Protein AF-A0A968PC17-F1 (afdb_monomer)

Mean predicted aligned error: 12.88 Å

Foldseek 3Di:
DDPDDDPVPDPDDDDDDDDDDDPDDDDPVCVVVVVVVVVVVPDDLVVPCPAPVVCVVVVHPFDQPDQDPDDFDCLDDDDPVLVSQLSSLQGTRDGDDDDDPPNCPLSSVLSNQVRCVVVVHDDDDDDPDVVSVVVSQCVNQVSDPAGPDQDDDDPVSVVVNVVNVVVVVPDDQDPVNVVVVVVVVVVVVVVVVVVVVVVVVVVVVVVVVVVVVVVVVVLVVVCVVCDVVSSVCVVVDDPVVVVVVVVVVVVVVVVVVD

Solvent-accessible surface area (backbone atoms only — not comparable to full-atom values): 16042 Å² total; per-residue (Å²): 131,82,95,64,82,57,82,89,73,64,84,72,92,78,90,76,96,72,92,79,87,77,88,68,79,81,54,81,87,47,52,62,58,54,53,52,51,54,53,55,69,71,52,61,62,87,79,37,52,92,39,52,65,23,36,58,74,70,68,47,83,81,70,69,62,79,81,62,81,70,84,78,66,72,90,58,95,68,57,74,68,48,49,49,52,33,42,42,56,74,62,27,75,73,67,89,87,85,72,66,91,88,67,47,64,70,55,43,53,46,42,37,52,53,40,38,49,72,73,70,47,89,82,88,86,84,68,96,47,65,68,61,50,53,53,48,43,54,55,56,27,65,76,44,100,58,70,82,69,82,68,83,71,61,74,82,36,48,57,58,44,50,58,47,51,54,53,53,75,70,56,72,87,47,73,65,55,54,51,54,50,52,50,53,52,52,51,49,54,54,53,49,53,54,49,53,54,50,51,52,52,51,50,52,52,53,50,53,50,54,50,50,55,54,50,51,54,54,51,50,51,50,32,64,77,58,31,67,70,56,44,63,54,52,78,76,53,56,64,68,61,49,53,50,50,52,53,53,49,50,52,53,49,65,66,66,74,110

pLDDT: mean 85.57, std 7.72, range [50.56, 95.94]

Sequence (258 aa):
MSEGAALADLSQQGIYNRAILVAAERSPYTKGLESELGKLQSVEESKYRATALGSWLARQTIESPPADQQPLLEVLPLNSEQRQAVRQALSNQLTVITGPPGTGKSQVVTSIFVNAAWQGKTVLFASKNNKAVDVVETRVNSLGPRPVLLRLGASEYQTRLVEYLVSLLAATATSDDHERYKEFRAEHAKLQQRSEELDANFQAVVQLRNEVDALEQRVEQVRQDMGAEVFSRSRAIDQGKMRQATTHFQRAIDQATF

Secondary structure (DSSP, 8-state):
---S--GGG--S-S---------PPPPTTTHHHHHHHHHHHTS-HHHHTTSHHHHHHTT---PPPSPP-SPP--SS---HHHHHHHHHHHHSS-------TTS-HHHHHHHHHHHHHHTT-------S-HHHHHHHHHHHHTTSSS-------SHHHHHHHHHHHHHHHH----HHHHHHHHHHHHHHHHHHHHHHHHHHHHHHHHHHHHHHHHHHHHHHHHHHHH-HHHHHHHTTS-HHHHHHHHHHHHHHHHHH--

Radius of gyration: 34.48 Å; Cα contacts (8 Å, |Δi|>4): 106; chains: 1; bounding box: 79×77×101 Å

Structure (mmCIF, N/CA/C/O backbone):
data_AF-A0A968PC17-F1
#
_entry.id   AF-A0A968PC17-F1
#
loop_
_atom_site.group_PDB
_atom_site.id
_atom_site.type_symbol
_atom_site.label_atom_id
_atom_site.label_alt_id
_atom_site.label_comp_id
_atom_site.label_asym_id
_atom_site.label_entity_id
_atom_site.label_seq_id
_atom_site.pdbx_PDB_ins_code
_atom_site.Cartn_x
_atom_site.Cartn_y
_atom_site.Cartn_z
_atom_site.occupancy
_atom_site.B_iso_or_equiv
_atom_site.auth_seq_id
_atom_site.auth_comp_id
_atom_site.auth_asym_id
_atom_site.auth_atom_id
_atom_site.pdbx_PDB_model_num
ATOM 1 N N . MET A 1 1 ? -47.851 -31.748 -4.022 1.00 50.94 1 MET A N 1
ATOM 2 C CA . MET A 1 1 ? -47.999 -32.408 -2.703 1.00 50.94 1 MET A CA 1
ATOM 3 C C . MET A 1 1 ? -47.630 -33.873 -2.890 1.00 50.94 1 MET A C 1
ATOM 5 O O . MET A 1 1 ? -47.977 -34.398 -3.936 1.00 50.94 1 MET A O 1
ATOM 9 N N . SER A 1 2 ?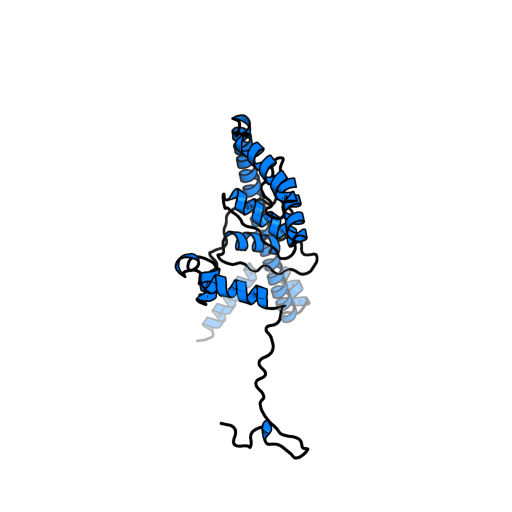 -46.857 -34.506 -1.998 1.00 59.66 2 SER A N 1
ATOM 10 C CA . SER A 1 2 ? -46.422 -35.898 -2.226 1.00 59.66 2 SER A CA 1
ATOM 11 C C . SER A 1 2 ? -47.599 -36.870 -2.082 1.00 59.66 2 SER A C 1
ATOM 13 O O . SER A 1 2 ? -48.238 -36.871 -1.033 1.00 59.66 2 SER A O 1
ATOM 15 N N . GLU A 1 3 ? -47.858 -37.702 -3.088 1.00 62.62 3 GLU A N 1
ATOM 16 C CA . GLU A 1 3 ? -49.024 -38.603 -3.188 1.00 62.62 3 GLU A CA 1
ATOM 17 C C . GLU A 1 3 ? -48.908 -39.903 -2.365 1.00 62.62 3 GLU A C 1
ATOM 19 O O . GLU A 1 3 ? -49.243 -40.985 -2.832 1.00 62.62 3 GLU A O 1
ATOM 24 N N . GLY A 1 4 ? -48.431 -39.848 -1.123 1.00 73.25 4 GLY A N 1
ATOM 25 C CA . GLY A 1 4 ? -48.338 -41.061 -0.306 1.00 73.25 4 GLY A CA 1
ATOM 26 C C . GLY A 1 4 ? -48.637 -40.824 1.163 1.00 73.25 4 GLY A C 1
ATOM 27 O O . GLY A 1 4 ? -48.413 -39.719 1.656 1.00 73.25 4 GLY A O 1
ATOM 28 N N . ALA A 1 5 ? -49.055 -41.894 1.853 1.00 72.19 5 ALA A N 1
ATOM 29 C CA . ALA A 1 5 ? -49.387 -41.924 3.283 1.00 72.19 5 ALA A CA 1
ATOM 30 C C . ALA A 1 5 ? -48.356 -41.179 4.144 1.00 72.19 5 ALA A C 1
ATOM 32 O O . ALA A 1 5 ? -47.163 -41.182 3.812 1.00 72.19 5 ALA A O 1
ATOM 33 N N . ALA A 1 6 ? -48.800 -40.522 5.217 1.00 79.06 6 ALA A N 1
ATOM 34 C CA . ALA A 1 6 ? -47.892 -39.782 6.081 1.00 79.06 6 ALA A CA 1
ATOM 35 C C . ALA A 1 6 ? -46.863 -40.735 6.704 1.00 79.06 6 ALA A C 1
ATOM 37 O O . ALA A 1 6 ? -47.147 -41.908 6.937 1.00 79.06 6 ALA A O 1
ATOM 38 N N . LEU A 1 7 ? -45.658 -40.232 6.988 1.00 76.88 7 LEU A N 1
ATOM 39 C CA . LEU A 1 7 ? -44.595 -41.051 7.585 1.00 76.88 7 LEU A CA 1
ATOM 40 C C . LEU A 1 7 ? -45.035 -41.682 8.921 1.00 76.88 7 LEU A C 1
ATOM 42 O O . LEU A 1 7 ? -44.582 -42.769 9.256 1.00 76.88 7 LEU A O 1
ATOM 46 N N . ALA A 1 8 ? -45.932 -41.005 9.647 1.00 81.56 8 ALA A N 1
ATOM 47 C CA . ALA A 1 8 ? -46.514 -41.467 10.906 1.00 81.56 8 ALA A CA 1
ATOM 48 C C . ALA A 1 8 ? -47.438 -42.690 10.753 1.00 81.56 8 ALA A C 1
ATOM 50 O O . ALA A 1 8 ? -47.632 -43.420 11.719 1.00 81.56 8 ALA A O 1
ATOM 51 N N . ASP A 1 9 ? -47.964 -42.934 9.550 1.00 84.50 9 ASP A N 1
ATOM 52 C CA . ASP A 1 9 ? -48.939 -43.996 9.277 1.00 84.50 9 ASP A CA 1
ATOM 53 C C . ASP A 1 9 ? -48.284 -45.261 8.688 1.00 84.50 9 ASP A C 1
ATOM 55 O O . ASP A 1 9 ? -48.962 -46.237 8.363 1.00 84.50 9 ASP A O 1
ATOM 59 N N . LEU A 1 10 ? -46.956 -45.263 8.517 1.00 84.38 10 LEU A N 1
ATOM 60 C CA . LEU A 1 10 ? -46.213 -46.404 7.984 1.00 84.38 10 LEU A CA 1
ATOM 61 C C . LEU A 1 10 ? -45.963 -47.439 9.089 1.00 84.38 10 LEU A C 1
ATOM 63 O O . LEU A 1 10 ? -45.121 -47.247 9.961 1.00 84.38 10 LEU A O 1
ATOM 67 N N . SER A 1 11 ? -46.683 -48.561 9.030 1.00 82.62 11 SER A N 1
ATOM 68 C CA . SER A 1 11 ? -46.568 -49.673 9.988 1.00 82.62 11 SER A CA 1
ATOM 69 C C . SER A 1 11 ? -45.746 -50.864 9.479 1.00 82.62 11 SER A C 1
ATOM 71 O O . SER A 1 11 ? -45.405 -51.754 10.258 1.00 82.62 11 SER A O 1
ATOM 73 N N . GLN A 1 12 ? -45.416 -50.900 8.184 1.00 85.94 12 GLN A N 1
ATOM 74 C CA . GLN A 1 12 ? -44.614 -51.963 7.576 1.00 85.94 12 GLN A CA 1
ATOM 75 C C . GLN A 1 12 ? -43.143 -51.552 7.451 1.00 85.94 12 GLN A C 1
ATOM 77 O O . GLN A 1 12 ? -42.825 -50.411 7.125 1.00 85.94 12 GLN A O 1
ATOM 82 N N . GLN A 1 13 ? -42.230 -52.495 7.696 1.00 85.19 13 GLN A N 1
ATOM 83 C CA . GLN A 1 13 ? -40.810 -52.285 7.418 1.00 85.19 13 GLN A CA 1
ATOM 84 C C . GLN A 1 13 ? -40.561 -52.294 5.907 1.00 85.19 13 GLN A C 1
ATOM 86 O O . GLN A 1 13 ? -40.994 -53.203 5.201 1.00 85.19 13 GLN A O 1
ATOM 91 N N . GLY A 1 14 ? -39.830 -51.295 5.417 1.00 86.50 14 GLY A N 1
ATOM 92 C CA . GLY A 1 14 ? -39.502 -51.155 4.004 1.00 86.50 14 GLY A CA 1
ATOM 93 C C . GLY A 1 14 ? -38.647 -49.922 3.727 1.00 86.50 14 GLY A C 1
ATOM 94 O O . GLY A 1 14 ? -38.375 -49.119 4.620 1.00 86.50 14 GLY A O 1
ATOM 95 N N . ILE A 1 15 ? -38.215 -49.772 2.475 1.00 82.56 15 ILE A N 1
ATOM 96 C CA . ILE A 1 15 ? -37.494 -48.585 2.005 1.00 82.56 15 ILE A CA 1
ATOM 97 C C . ILE A 1 15 ? -38.513 -47.630 1.382 1.00 82.56 15 ILE A C 1
ATOM 99 O O . ILE A 1 15 ? -39.172 -47.972 0.402 1.00 82.56 15 ILE A O 1
ATOM 103 N N . TYR A 1 16 ? -38.619 -46.421 1.931 1.00 81.00 16 TYR A N 1
ATOM 104 C CA . TYR A 1 16 ? -39.559 -45.400 1.471 1.00 81.00 16 TYR A CA 1
ATOM 105 C C . TYR A 1 16 ? -38.798 -44.172 0.973 1.00 81.00 16 TYR A C 1
ATOM 107 O O . TYR A 1 16 ? -38.075 -43.529 1.729 1.00 81.00 16 TYR A O 1
ATOM 115 N N . ASN A 1 17 ? -38.975 -43.819 -0.300 1.00 80.50 17 ASN A N 1
ATOM 116 C CA . ASN A 1 17 ? -38.380 -42.613 -0.868 1.00 80.50 17 ASN A CA 1
ATOM 117 C C . ASN A 1 17 ? -39.228 -41.384 -0.496 1.00 80.50 17 ASN A C 1
ATOM 119 O O . ASN A 1 17 ? -40.281 -41.147 -1.092 1.00 80.50 17 ASN A O 1
ATOM 123 N N . ARG A 1 18 ? -38.805 -40.634 0.528 1.00 81.12 18 ARG A N 1
ATOM 124 C CA . ARG A 1 18 ? -39.516 -39.454 1.040 1.00 81.12 18 ARG A CA 1
ATOM 125 C C . ARG A 1 18 ? -38.551 -38.308 1.313 1.00 81.12 18 ARG A C 1
ATOM 127 O O . ARG A 1 18 ? -37.493 -38.505 1.901 1.00 81.12 18 ARG A O 1
ATOM 134 N N . ALA A 1 19 ? -38.959 -37.098 0.938 1.00 75.44 19 ALA A N 1
ATOM 135 C CA . ALA A 1 19 ? -38.285 -35.879 1.361 1.00 75.44 19 ALA A CA 1
ATOM 136 C C . ALA A 1 19 ? -38.713 -35.542 2.796 1.00 75.44 19 ALA A C 1
ATOM 138 O O . ALA A 1 19 ? -39.906 -35.409 3.071 1.00 75.44 19 ALA A O 1
ATOM 139 N N . ILE A 1 20 ? -37.745 -35.408 3.699 1.00 78.06 20 ILE A N 1
ATOM 140 C CA . ILE A 1 20 ? -37.977 -35.024 5.092 1.00 78.06 20 ILE A CA 1
ATOM 141 C C . ILE A 1 20 ? -37.372 -33.639 5.295 1.00 78.06 20 ILE A C 1
ATOM 143 O O . ILE A 1 20 ? -36.195 -33.420 5.018 1.00 78.06 20 ILE A O 1
ATOM 147 N N . LEU A 1 21 ? -38.182 -32.705 5.790 1.00 75.75 21 LEU A N 1
ATOM 148 C CA . LEU A 1 21 ? -37.717 -31.404 6.256 1.00 75.75 21 LEU A CA 1
ATOM 149 C C . LEU A 1 21 ? -37.521 -31.502 7.765 1.00 75.75 21 LEU A C 1
ATOM 151 O O . LEU A 1 21 ? -38.482 -31.520 8.530 1.00 75.75 21 LEU A O 1
ATOM 155 N N . VAL A 1 22 ? -36.265 -31.620 8.185 1.00 74.75 22 VAL A N 1
ATOM 156 C CA . VAL A 1 22 ? -35.907 -31.639 9.602 1.00 74.75 22 VAL A CA 1
ATOM 157 C C . VAL A 1 22 ? -35.593 -30.211 10.023 1.00 74.75 22 VAL A C 1
ATOM 159 O O . VAL A 1 22 ? -34.633 -29.612 9.538 1.00 74.75 22 VAL A O 1
ATOM 162 N N . ALA A 1 23 ? -36.396 -29.661 10.932 1.00 74.38 23 ALA A N 1
ATOM 163 C CA . ALA A 1 23 ? -36.042 -28.437 11.637 1.00 74.38 23 ALA A CA 1
ATOM 164 C C . ALA A 1 23 ? -34.930 -28.773 12.641 1.00 74.38 23 ALA A C 1
ATOM 166 O O . ALA A 1 23 ? -35.196 -29.186 13.766 1.00 74.38 23 ALA A O 1
ATOM 167 N N . ALA A 1 24 ? -33.678 -28.676 12.201 1.00 72.19 24 ALA A N 1
ATOM 168 C CA . ALA A 1 24 ? -32.531 -28.819 13.084 1.00 72.19 24 ALA A CA 1
ATOM 169 C C . ALA A 1 24 ? -32.438 -27.608 14.026 1.00 72.19 24 ALA A C 1
ATOM 171 O O . ALA A 1 24 ? -32.756 -26.479 13.636 1.00 72.19 24 ALA A O 1
ATOM 172 N N . GLU A 1 25 ? -31.982 -27.831 15.260 1.00 70.44 25 GLU A N 1
ATOM 173 C CA . GLU A 1 25 ? -31.641 -26.734 16.163 1.00 70.44 25 GLU A CA 1
ATOM 174 C C . GLU A 1 25 ? -30.599 -25.824 15.504 1.00 70.44 25 GLU A C 1
ATOM 176 O O . GLU A 1 25 ? -29.677 -26.289 14.825 1.00 70.44 25 GLU A O 1
ATOM 181 N N . ARG A 1 26 ? -30.755 -24.507 15.682 1.00 66.56 26 ARG A N 1
ATOM 182 C CA . ARG A 1 26 ? -29.822 -23.534 15.109 1.00 66.56 26 ARG A CA 1
ATOM 183 C C . ARG A 1 26 ? -28.413 -23.844 15.591 1.00 66.56 26 ARG A C 1
ATOM 185 O O . ARG A 1 26 ? -28.153 -23.869 16.793 1.00 66.56 26 ARG A O 1
ATOM 192 N N . SER A 1 27 ? -27.509 -24.043 14.640 1.00 72.75 27 SER A N 1
ATOM 193 C CA . SER A 1 27 ? -26.121 -24.367 14.931 1.00 72.75 27 SER A CA 1
ATOM 194 C C . SER A 1 27 ? -25.496 -23.280 15.817 1.00 72.75 27 SER A C 1
ATOM 196 O O . SER A 1 27 ? -25.501 -22.099 15.444 1.00 72.75 27 SER A O 1
ATOM 198 N N . PRO A 1 28 ? -24.897 -23.633 16.971 1.00 70.94 28 PRO A N 1
ATOM 199 C CA . PRO A 1 28 ? -24.182 -22.659 17.792 1.00 70.94 28 PRO A CA 1
ATOM 200 C C . PRO A 1 28 ? -23.017 -22.011 17.024 1.00 70.94 28 PRO A C 1
ATOM 202 O O . PRO A 1 28 ? -22.616 -20.896 17.352 1.00 70.94 28 PRO A O 1
ATOM 205 N N . TYR A 1 29 ? -22.525 -22.659 15.961 1.00 71.50 29 TYR A N 1
ATOM 206 C CA . TYR A 1 29 ? -21.458 -22.150 15.102 1.00 71.50 29 TYR A CA 1
ATOM 207 C C . TYR A 1 29 ? -21.915 -21.036 14.142 1.00 71.50 29 TYR A C 1
ATOM 209 O O . TYR A 1 29 ? -21.089 -20.214 13.750 1.00 71.50 29 TYR A O 1
ATOM 217 N N . THR A 1 30 ? -23.204 -20.969 13.772 1.00 80.94 30 THR A N 1
ATOM 218 C CA . THR A 1 30 ? -23.741 -19.939 12.852 1.00 80.94 30 THR A CA 1
ATOM 219 C C . THR A 1 30 ? -24.470 -18.809 13.567 1.00 80.94 30 THR A C 1
ATOM 221 O O . THR A 1 30 ? -24.630 -17.736 12.990 1.00 80.94 30 THR A O 1
ATOM 224 N N . LYS A 1 31 ? -24.849 -18.995 14.837 1.00 82.31 31 LYS A N 1
ATOM 225 C CA . LYS A 1 31 ? -25.600 -18.007 15.631 1.00 82.31 31 LYS A CA 1
ATOM 226 C C . LYS A 1 31 ? -24.963 -16.609 15.641 1.00 82.31 31 LYS A C 1
ATOM 228 O O . LYS A 1 31 ? -25.677 -15.609 15.595 1.00 82.31 31 LYS A O 1
ATOM 233 N N . GLY A 1 32 ? -23.630 -16.533 15.696 1.00 84.19 32 GLY A N 1
ATOM 234 C CA . GLY A 1 32 ? -22.895 -15.264 15.627 1.00 84.19 32 GLY A CA 1
ATOM 235 C C . GLY A 1 32 ? -23.069 -14.566 14.277 1.00 84.19 32 GLY A C 1
ATOM 236 O O . GLY A 1 32 ? -23.480 -13.411 14.234 1.00 84.19 32 GLY A O 1
ATOM 237 N N . LEU A 1 33 ? -22.853 -15.304 13.185 1.00 85.31 33 LEU A N 1
ATOM 238 C CA . LEU A 1 33 ? -23.019 -14.800 11.821 1.00 85.31 33 LEU A CA 1
ATOM 239 C C . LEU A 1 33 ? -24.465 -14.367 11.546 1.00 85.31 33 LEU A C 1
ATOM 241 O O . LEU A 1 33 ? -24.683 -13.299 10.990 1.00 85.31 33 LEU A O 1
ATOM 245 N N . GLU A 1 34 ? -25.457 -15.153 11.970 1.00 86.00 34 GLU A N 1
ATOM 246 C CA . GLU A 1 34 ? -26.876 -14.787 11.844 1.00 86.00 34 GLU A CA 1
ATOM 247 C C . GLU A 1 34 ? -27.191 -13.472 12.569 1.00 86.00 34 GLU A C 1
ATOM 249 O O . GLU A 1 34 ? -27.890 -12.619 12.029 1.00 86.00 34 GLU A O 1
ATOM 254 N N . SER A 1 35 ? -26.652 -13.288 13.779 1.00 88.12 35 SER A N 1
ATOM 255 C CA . SER A 1 35 ? -26.809 -12.048 14.547 1.00 88.12 35 SER A CA 1
ATOM 256 C C . SER A 1 35 ? -26.158 -10.853 13.845 1.00 88.12 35 SER A C 1
ATOM 258 O O . SER A 1 35 ? -26.759 -9.783 13.757 1.00 88.12 35 SER A O 1
ATOM 260 N N . GLU A 1 36 ? -24.948 -11.022 13.310 1.00 88.94 36 GLU A N 1
ATOM 261 C CA . GLU A 1 36 ? -24.234 -9.979 12.564 1.00 88.94 36 GLU A CA 1
ATOM 262 C C . GLU A 1 36 ? -24.954 -9.602 11.265 1.00 88.94 36 GLU A C 1
ATOM 264 O O . GLU A 1 36 ? -25.158 -8.417 11.001 1.00 88.94 36 GLU A O 1
ATOM 269 N N . LEU A 1 37 ? -25.409 -10.589 10.491 1.00 88.62 37 LEU A N 1
ATOM 270 C CA . LEU A 1 37 ? -26.180 -10.363 9.267 1.00 88.62 37 LEU A CA 1
ATOM 271 C C . LEU A 1 37 ? -27.533 -9.710 9.562 1.00 88.62 37 LEU A C 1
ATOM 273 O O . LEU A 1 37 ? -27.923 -8.784 8.856 1.00 88.62 37 LEU A O 1
ATOM 277 N N . GLY A 1 38 ? -28.219 -10.125 10.631 1.00 90.19 38 GLY A N 1
ATOM 278 C CA . GLY A 1 38 ? -29.462 -9.490 11.071 1.00 90.19 38 GLY A CA 1
ATOM 279 C C . GLY A 1 38 ? -29.263 -8.021 11.454 1.00 90.19 38 GLY A C 1
ATOM 280 O O . GLY A 1 38 ? -30.069 -7.167 11.088 1.00 90.19 38 GLY A O 1
ATOM 281 N N . LYS A 1 39 ? -28.148 -7.691 12.122 1.00 89.81 39 LYS A N 1
ATOM 282 C CA . LYS A 1 39 ? -27.773 -6.293 12.394 1.00 89.81 39 LYS A CA 1
ATOM 283 C C . LYS A 1 39 ? -27.506 -5.527 11.103 1.00 89.81 39 LYS A C 1
ATOM 285 O O . LYS A 1 39 ? -28.027 -4.427 10.956 1.00 89.81 39 LYS A O 1
ATOM 290 N N . LEU A 1 40 ? -26.748 -6.098 10.166 1.00 85.62 40 LEU A N 1
ATOM 291 C CA . LEU A 1 40 ? -26.467 -5.467 8.872 1.00 85.62 40 LEU A CA 1
ATOM 292 C C . LEU A 1 40 ? -27.744 -5.207 8.065 1.00 85.62 40 LEU A C 1
ATOM 294 O O . LEU A 1 40 ? -27.866 -4.148 7.462 1.00 85.62 40 LEU A O 1
ATOM 298 N N . GLN A 1 41 ? -28.719 -6.116 8.116 1.00 88.44 41 GLN A N 1
ATOM 299 C CA . GLN A 1 41 ? -30.016 -5.939 7.461 1.00 88.44 41 GLN A CA 1
ATOM 300 C C . GLN A 1 41 ? -30.797 -4.732 8.005 1.00 88.44 41 GLN A C 1
ATOM 302 O O . GLN A 1 41 ? -31.563 -4.116 7.271 1.00 88.44 41 GLN A O 1
ATOM 307 N N . SER A 1 42 ? -30.602 -4.380 9.280 1.00 91.06 42 SER A N 1
ATOM 308 C CA . SER A 1 42 ? -31.242 -3.212 9.899 1.00 91.06 42 SER A CA 1
ATOM 309 C C . SER A 1 42 ? -30.551 -1.879 9.584 1.00 91.06 42 SER A C 1
ATOM 311 O O . SER A 1 42 ? -31.067 -0.818 9.932 1.00 91.06 42 SER A O 1
ATOM 313 N N . VAL A 1 43 ? -29.376 -1.910 8.947 1.00 92.19 43 VAL A N 1
ATOM 314 C CA . VAL A 1 43 ? -28.647 -0.697 8.568 1.00 92.19 43 VAL A CA 1
ATOM 315 C C . VAL A 1 43 ? -29.321 -0.068 7.351 1.00 92.19 43 VAL A C 1
ATOM 317 O O . VAL A 1 43 ? -29.486 -0.710 6.318 1.00 92.19 43 VAL A O 1
ATOM 320 N N . GLU A 1 44 ? -29.678 1.210 7.460 1.00 93.94 44 GLU A N 1
ATOM 321 C CA . GLU A 1 44 ? -30.247 1.979 6.350 1.00 93.94 44 GLU A CA 1
ATOM 322 C C . GLU A 1 44 ? -29.304 2.022 5.139 1.00 93.94 44 GLU A C 1
ATOM 324 O O . GLU A 1 44 ? -28.105 2.279 5.279 1.00 93.94 44 GLU A O 1
ATOM 329 N N . GLU A 1 45 ? -29.860 1.840 3.937 1.00 91.56 45 GLU A N 1
ATOM 330 C CA . GLU A 1 45 ? -29.102 1.809 2.679 1.00 91.56 45 GLU A CA 1
ATOM 331 C C . GLU A 1 45 ? -28.254 3.069 2.458 1.00 91.56 45 GLU A C 1
ATOM 333 O O . GLU A 1 45 ? -27.105 2.985 2.022 1.00 91.56 45 GLU A O 1
ATOM 338 N N . SER A 1 46 ? -28.773 4.235 2.848 1.00 93.44 46 SER A N 1
ATOM 339 C CA . SER A 1 46 ? -28.074 5.524 2.776 1.00 93.44 46 SER A CA 1
ATOM 340 C C . SER A 1 46 ? -26.696 5.513 3.449 1.00 93.44 46 SER A C 1
ATOM 342 O O . SER A 1 46 ? -25.805 6.242 3.016 1.00 93.44 46 SER A O 1
ATOM 344 N N . LYS A 1 47 ? -26.490 4.668 4.470 1.00 93.06 47 LYS A N 1
ATOM 345 C CA . LYS A 1 47 ? -25.235 4.591 5.231 1.00 93.06 47 LYS A CA 1
ATOM 346 C C . LYS A 1 47 ? -24.135 3.809 4.522 1.00 93.06 47 LYS A C 1
ATOM 348 O O . LYS A 1 47 ? -22.965 4.049 4.800 1.00 93.06 47 LYS A O 1
ATOM 353 N N . TYR A 1 48 ? -24.483 2.873 3.637 1.00 90.62 48 TYR A N 1
ATOM 354 C CA . TYR A 1 48 ? -23.500 2.001 2.985 1.00 90.62 48 TYR A CA 1
ATOM 355 C C . TYR A 1 48 ? -23.495 2.092 1.459 1.00 90.62 48 TYR A C 1
ATOM 357 O O . TYR A 1 48 ? -22.528 1.642 0.845 1.00 90.62 48 TYR A O 1
ATOM 365 N N . ARG A 1 49 ? -24.516 2.685 0.829 1.00 90.31 49 ARG A N 1
ATOM 366 C CA . ARG A 1 49 ? -24.652 2.743 -0.635 1.00 90.31 49 ARG A CA 1
ATOM 367 C C . ARG A 1 49 ? -23.442 3.354 -1.345 1.00 90.31 49 ARG A C 1
ATOM 369 O O . ARG A 1 49 ? -23.085 2.892 -2.419 1.00 90.31 49 ARG A O 1
ATOM 376 N N . ALA A 1 50 ? -22.798 4.354 -0.741 1.00 88.56 50 ALA A N 1
ATOM 377 C CA . ALA A 1 50 ? -21.605 5.008 -1.293 1.00 88.56 50 ALA A CA 1
ATOM 378 C C . ALA A 1 50 ? -20.282 4.263 -0.999 1.00 88.56 50 ALA A C 1
ATOM 380 O O . ALA A 1 50 ? -19.209 4.701 -1.410 1.00 88.56 50 ALA A O 1
ATOM 381 N N . THR A 1 51 ? -20.332 3.152 -0.261 1.00 88.94 51 THR A N 1
ATOM 382 C CA . THR A 1 51 ? -19.154 2.357 0.115 1.00 88.94 51 THR A CA 1
ATOM 383 C C . THR A 1 51 ? -18.963 1.171 -0.831 1.00 88.94 51 THR A C 1
ATOM 385 O O . THR A 1 51 ? -19.871 0.810 -1.579 1.00 88.94 51 THR A O 1
ATOM 388 N N . ALA A 1 52 ? -17.820 0.488 -0.725 1.00 88.88 52 ALA A N 1
ATOM 389 C CA . ALA A 1 52 ? -17.574 -0.772 -1.430 1.00 88.88 52 ALA A CA 1
ATOM 390 C C . ALA A 1 52 ? -18.668 -1.829 -1.184 1.00 88.88 52 ALA A C 1
ATOM 392 O O . ALA A 1 52 ? -19.002 -2.592 -2.088 1.00 88.88 52 ALA A O 1
ATOM 393 N N . LEU A 1 53 ? -19.248 -1.859 0.026 1.00 88.50 53 LEU A N 1
ATOM 394 C CA . LEU A 1 53 ? -20.338 -2.772 0.368 1.00 88.50 53 LEU A CA 1
ATOM 395 C C . LEU A 1 53 ? -21.599 -2.468 -0.451 1.00 88.50 53 LEU A C 1
ATOM 397 O O . LEU A 1 53 ? -22.249 -3.395 -0.921 1.00 88.50 53 LEU A O 1
ATOM 401 N N . GLY A 1 54 ? -21.920 -1.188 -0.657 1.00 90.00 54 GLY A N 1
ATOM 402 C CA . GLY A 1 54 ? -23.047 -0.764 -1.487 1.00 90.00 54 GLY A CA 1
ATOM 403 C C . GLY A 1 54 ? -22.891 -1.208 -2.936 1.00 90.00 54 GLY A C 1
ATOM 404 O O . GLY A 1 54 ? -23.779 -1.874 -3.466 1.00 90.00 54 GLY A O 1
ATOM 405 N N . SER A 1 55 ? -21.733 -0.928 -3.541 1.00 88.75 55 SER A N 1
ATOM 406 C CA . SER A 1 55 ? -21.418 -1.356 -4.911 1.00 88.75 55 SER A CA 1
ATOM 407 C C . SER A 1 55 ? -21.478 -2.882 -5.062 1.00 88.75 55 SER A C 1
ATOM 409 O O . SER A 1 55 ? -22.053 -3.391 -6.026 1.00 88.75 55 SER A O 1
ATOM 411 N N . TRP A 1 56 ? -20.948 -3.620 -4.078 1.00 87.06 56 TRP A N 1
ATOM 412 C CA . TRP A 1 56 ? -20.973 -5.084 -4.058 1.00 87.06 56 TRP A CA 1
ATOM 413 C C . TRP A 1 56 ? -22.397 -5.652 -3.947 1.00 87.06 56 TRP A C 1
ATOM 415 O O . TRP A 1 56 ? -22.770 -6.526 -4.730 1.00 87.06 56 TRP A O 1
ATOM 425 N N . LEU A 1 57 ? -23.220 -5.131 -3.028 1.00 87.88 57 LEU A N 1
ATOM 426 C CA . LEU A 1 57 ? -24.612 -5.564 -2.844 1.00 87.88 57 LEU A CA 1
ATOM 427 C C . LEU A 1 57 ? -25.487 -5.243 -4.062 1.00 87.88 57 LEU A C 1
ATOM 429 O O . LEU A 1 57 ? -26.312 -6.065 -4.460 1.00 87.88 57 LEU A O 1
ATOM 433 N N . ALA A 1 58 ? -25.273 -4.084 -4.688 1.00 87.75 58 ALA A N 1
ATOM 434 C CA . ALA A 1 58 ? -25.974 -3.672 -5.902 1.00 87.75 58 ALA A CA 1
ATOM 435 C C . ALA A 1 58 ? -25.499 -4.417 -7.165 1.00 87.75 58 ALA A C 1
ATOM 437 O O . ALA A 1 58 ? -26.054 -4.195 -8.241 1.00 87.75 58 ALA A O 1
ATOM 438 N N . ARG A 1 59 ? -24.480 -5.287 -7.050 1.00 85.88 59 ARG A N 1
ATOM 439 C CA . ARG A 1 59 ? -23.818 -5.983 -8.169 1.00 85.88 59 ARG A CA 1
ATOM 440 C C . ARG A 1 59 ? -23.365 -5.025 -9.273 1.00 85.88 59 ARG A C 1
ATOM 442 O O . ARG A 1 59 ? -23.393 -5.368 -10.453 1.00 85.88 59 ARG A O 1
ATOM 449 N N . GLN A 1 60 ? -22.974 -3.817 -8.884 1.00 83.56 60 GLN A N 1
ATOM 450 C CA . GLN A 1 60 ? -22.425 -2.843 -9.811 1.00 83.56 60 GLN A CA 1
ATOM 451 C C . GLN A 1 60 ? -20.979 -3.209 -10.122 1.00 83.56 60 GLN A C 1
ATOM 453 O O . GLN A 1 60 ? -20.242 -3.699 -9.261 1.00 83.56 60 GLN A O 1
ATOM 458 N N . THR A 1 61 ? -20.565 -2.959 -11.360 1.00 79.44 61 THR A N 1
ATOM 459 C CA . THR A 1 61 ? -19.156 -3.047 -11.724 1.00 79.44 61 THR A CA 1
ATOM 460 C C . THR A 1 61 ? -18.399 -1.988 -10.934 1.00 79.44 61 THR A C 1
ATOM 462 O O . THR A 1 61 ? -18.673 -0.798 -11.063 1.00 79.44 61 THR A O 1
ATOM 465 N N . ILE A 1 62 ? -17.460 -2.424 -10.095 1.00 78.06 62 ILE A N 1
ATOM 466 C CA . ILE A 1 62 ? -16.569 -1.511 -9.382 1.00 78.06 62 ILE A CA 1
ATOM 467 C C . ILE A 1 62 ? -15.501 -1.083 -10.380 1.00 78.06 62 ILE A C 1
ATOM 469 O O . ILE A 1 62 ? -14.575 -1.839 -10.680 1.00 78.06 62 ILE A O 1
ATOM 473 N N . GLU A 1 63 ? -15.669 0.111 -10.936 1.00 73.25 63 GLU A N 1
ATOM 474 C CA . GLU A 1 63 ? -14.682 0.686 -11.836 1.00 73.25 63 GLU A CA 1
ATOM 475 C C . GLU A 1 63 ? -13.370 0.907 -11.081 1.00 73.25 63 GLU A C 1
ATOM 477 O O . GLU A 1 63 ? -13.334 1.444 -9.970 1.00 73.25 63 GLU A O 1
ATOM 482 N N . SER A 1 64 ? -12.276 0.449 -11.684 1.00 72.75 64 SER A N 1
ATOM 483 C CA . SER A 1 64 ? -10.944 0.802 -11.215 1.00 72.75 64 SER A CA 1
ATOM 484 C C . SER A 1 64 ? -10.592 2.140 -11.852 1.00 72.75 64 SER A C 1
ATOM 486 O O . SER A 1 64 ? -10.514 2.194 -13.083 1.00 72.75 64 SER A O 1
ATOM 488 N N . PRO A 1 65 ? -10.401 3.217 -11.071 1.00 75.69 65 PRO A N 1
ATOM 489 C CA . PRO A 1 65 ? -9.878 4.449 -11.633 1.00 75.69 65 PRO A CA 1
ATOM 490 C C . PRO A 1 65 ? -8.533 4.184 -12.330 1.00 75.69 65 PRO A C 1
ATOM 492 O O . PRO A 1 65 ? -7.858 3.191 -12.023 1.00 75.69 65 PRO A O 1
ATOM 495 N N . PRO A 1 66 ? -8.123 5.060 -13.266 1.00 70.81 66 PRO A N 1
ATOM 496 C CA . PRO A 1 66 ? -6.777 5.019 -13.821 1.00 70.81 66 PRO A CA 1
ATOM 497 C C . PRO A 1 66 ? -5.755 4.917 -12.690 1.00 70.81 66 PRO A C 1
ATOM 499 O O . PRO A 1 66 ? -5.952 5.515 -11.630 1.00 70.81 66 PRO A O 1
ATOM 502 N N . ALA A 1 67 ? -4.691 4.141 -12.911 1.00 64.56 67 ALA A N 1
ATOM 503 C CA . ALA A 1 67 ? -3.672 3.918 -11.895 1.00 64.56 67 ALA A CA 1
ATOM 504 C C . ALA A 1 67 ? -3.207 5.260 -11.319 1.00 64.56 67 ALA A C 1
ATOM 506 O O . ALA A 1 67 ? -2.782 6.142 -12.069 1.00 64.56 67 ALA A O 1
ATOM 507 N N . ASP A 1 68 ? -3.317 5.398 -9.998 1.00 65.75 68 ASP A N 1
ATOM 508 C CA . ASP A 1 68 ? -2.863 6.594 -9.306 1.00 65.75 68 ASP A CA 1
ATOM 509 C C . ASP A 1 68 ? -1.367 6.775 -9.585 1.00 65.75 68 ASP A C 1
ATOM 511 O O . ASP A 1 68 ? -0.552 5.882 -9.326 1.00 65.75 68 ASP A O 1
ATOM 515 N N . GLN A 1 69 ? -1.035 7.912 -10.195 1.00 66.94 69 GLN A N 1
ATOM 516 C CA . GLN A 1 69 ? 0.338 8.286 -10.525 1.00 66.94 69 GLN A CA 1
ATOM 517 C C . GLN A 1 69 ? 1.04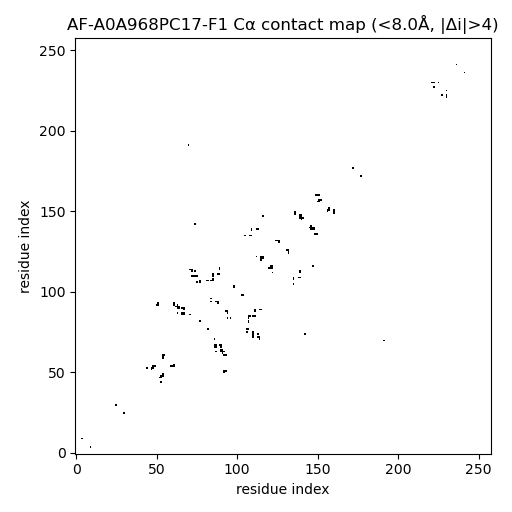5 8.923 -9.332 1.00 66.94 69 GLN A C 1
ATOM 519 O O . GLN A 1 69 ? 2.207 9.308 -9.450 1.00 66.94 69 GLN A O 1
ATOM 524 N N . GLN A 1 70 ? 0.372 9.048 -8.183 1.00 73.50 70 GLN A N 1
ATOM 525 C CA . GLN A 1 70 ? 1.043 9.527 -6.994 1.00 73.50 70 GLN A CA 1
ATOM 526 C C . GLN A 1 70 ? 2.224 8.619 -6.622 1.00 73.50 70 GLN A C 1
ATOM 528 O O . GLN A 1 70 ? 2.123 7.385 -6.684 1.00 73.50 70 GLN A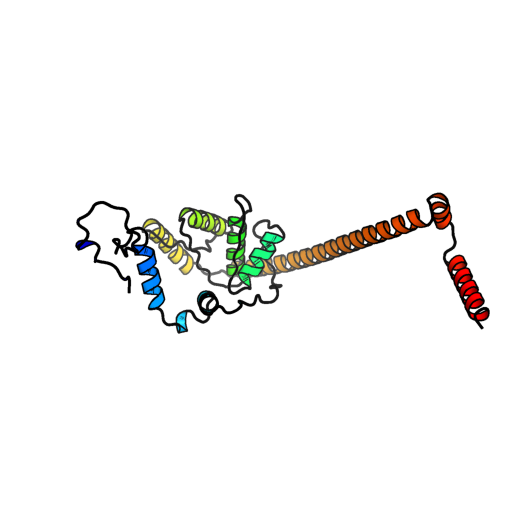 O 1
ATOM 533 N N . PRO A 1 71 ? 3.347 9.223 -6.205 1.00 81.44 71 PRO A N 1
ATOM 534 C CA . PRO A 1 71 ? 4.444 8.476 -5.617 1.00 81.44 71 PRO A CA 1
ATOM 535 C C . PRO A 1 71 ? 3.991 7.620 -4.455 1.00 81.44 71 PRO A C 1
ATOM 537 O O . PRO A 1 71 ? 3.182 8.044 -3.629 1.00 81.44 71 PRO A O 1
ATOM 540 N N . LEU A 1 72 ? 4.620 6.457 -4.341 1.00 88.31 72 LEU A N 1
ATOM 541 C CA . LEU A 1 72 ? 4.555 5.668 -3.126 1.00 88.31 72 LEU A CA 1
ATOM 542 C C . LEU A 1 72 ? 5.759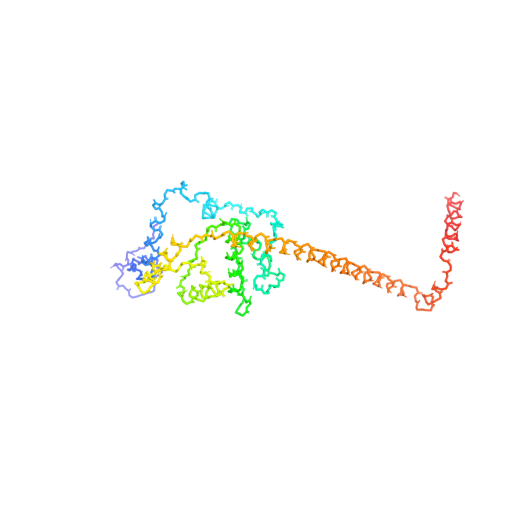 5.975 -2.235 1.00 88.31 72 LEU A C 1
ATOM 544 O O . LEU A 1 72 ? 6.893 5.989 -2.708 1.00 88.31 72 LEU A O 1
ATOM 548 N N . LEU A 1 73 ? 5.522 6.121 -0.931 1.00 90.00 73 LEU A N 1
ATOM 549 C CA . LEU A 1 73 ? 6.562 5.950 0.079 1.00 90.00 73 LEU A CA 1
ATOM 550 C C . LEU A 1 73 ? 6.883 4.468 0.191 1.00 90.00 73 LEU A C 1
ATOM 552 O O . LEU A 1 73 ? 6.105 3.687 0.753 1.00 90.00 73 LEU A O 1
ATOM 556 N N . GLU A 1 74 ? 8.042 4.076 -0.314 1.00 89.50 74 GLU A N 1
ATOM 557 C CA . GLU A 1 74 ? 8.554 2.718 -0.160 1.00 89.50 74 GLU A CA 1
ATOM 558 C C . GLU A 1 74 ? 9.414 2.616 1.105 1.00 89.50 74 GLU A C 1
ATOM 560 O O . GLU A 1 74 ? 10.637 2.561 1.061 1.00 89.50 74 GLU A O 1
ATOM 565 N N . VAL A 1 75 ? 8.752 2.570 2.268 1.00 88.12 75 VAL A N 1
ATOM 566 C CA . VAL A 1 75 ? 9.408 2.326 3.575 1.00 88.12 75 VAL A CA 1
ATOM 567 C C . VAL A 1 75 ? 9.966 0.906 3.724 1.00 88.12 75 VAL A C 1
ATOM 569 O O . VAL A 1 75 ? 10.739 0.620 4.634 1.00 88.12 75 VAL A O 1
ATOM 572 N N . LEU A 1 76 ? 9.531 -0.004 2.855 1.00 89.06 76 LEU A N 1
ATOM 573 C CA . LEU A 1 76 ? 9.963 -1.390 2.768 1.00 89.06 76 LEU A CA 1
ATOM 574 C C . LEU A 1 76 ? 10.159 -1.720 1.285 1.00 89.06 76 LEU A C 1
ATOM 576 O O . LEU A 1 76 ? 9.379 -1.229 0.468 1.00 89.06 76 LEU A O 1
ATOM 580 N N . PRO A 1 77 ? 11.137 -2.569 0.927 1.00 89.56 77 PRO A N 1
ATOM 581 C CA . PRO A 1 77 ? 11.338 -2.967 -0.459 1.00 89.56 77 PRO A CA 1
ATOM 582 C C . PRO A 1 77 ? 10.116 -3.735 -0.974 1.00 89.56 77 PRO A C 1
ATOM 584 O O . PRO A 1 77 ? 9.695 -4.718 -0.357 1.00 89.56 77 PRO A O 1
ATOM 587 N N . LEU A 1 78 ? 9.569 -3.295 -2.108 1.00 91.38 78 LEU A N 1
ATOM 588 C CA . LEU A 1 78 ? 8.462 -3.947 -2.808 1.00 91.38 78 LEU A CA 1
ATOM 589 C C . LEU A 1 78 ? 8.914 -4.417 -4.192 1.00 91.38 78 LEU A C 1
ATOM 591 O O . LEU A 1 78 ? 9.693 -3.734 -4.859 1.00 91.38 78 LEU A O 1
ATOM 595 N N . ASN A 1 79 ? 8.403 -5.560 -4.649 1.00 91.12 79 ASN A N 1
ATOM 596 C CA . ASN A 1 79 ? 8.494 -5.947 -6.063 1.00 91.12 79 ASN A CA 1
ATOM 597 C C . ASN A 1 79 ? 7.386 -5.275 -6.900 1.00 91.12 79 ASN A C 1
ATOM 599 O O . ASN A 1 79 ? 6.528 -4.580 -6.354 1.00 91.12 79 ASN A O 1
ATOM 603 N N . SER A 1 80 ? 7.390 -5.481 -8.221 1.00 88.19 80 SER A N 1
ATOM 604 C CA . SER A 1 80 ? 6.422 -4.895 -9.163 1.00 88.19 80 SER A CA 1
ATOM 605 C C . SER A 1 80 ? 4.966 -5.188 -8.797 1.00 88.19 80 SER A C 1
ATOM 607 O O . SER A 1 80 ? 4.143 -4.271 -8.765 1.00 88.19 80 SER A O 1
ATOM 609 N N . GLU A 1 81 ? 4.647 -6.441 -8.474 1.00 91.25 81 GLU A N 1
ATOM 610 C CA . GLU A 1 81 ? 3.279 -6.893 -8.200 1.00 91.25 81 GLU A CA 1
ATOM 611 C C . GLU A 1 81 ? 2.772 -6.330 -6.870 1.00 91.25 81 GLU A C 1
ATOM 613 O O . GLU A 1 81 ? 1.624 -5.900 -6.754 1.00 91.25 81 GLU A O 1
ATOM 618 N N . GLN A 1 82 ? 3.638 -6.283 -5.858 1.00 94.31 82 GLN A N 1
ATOM 619 C CA . GLN A 1 82 ? 3.338 -5.670 -4.569 1.00 94.31 82 GLN A CA 1
ATOM 620 C C . GLN A 1 82 ? 3.140 -4.160 -4.715 1.00 94.31 82 GLN A C 1
ATOM 622 O O . GLN A 1 82 ? 2.181 -3.626 -4.163 1.00 94.31 82 GLN A O 1
ATOM 627 N N . ARG A 1 83 ? 3.992 -3.473 -5.489 1.00 91.81 83 ARG A N 1
ATOM 628 C CA . ARG A 1 83 ? 3.848 -2.039 -5.791 1.00 91.81 83 ARG A CA 1
ATOM 629 C C . ARG A 1 83 ? 2.501 -1.753 -6.453 1.00 91.81 83 ARG A C 1
ATOM 631 O O . ARG A 1 83 ? 1.783 -0.849 -6.033 1.00 91.81 83 ARG A O 1
ATOM 638 N N . GLN A 1 84 ? 2.124 -2.565 -7.440 1.00 90.19 84 GLN A N 1
ATOM 639 C CA . GLN A 1 84 ? 0.822 -2.476 -8.097 1.00 90.19 84 GLN A CA 1
ATOM 640 C C . GLN A 1 84 ? -0.335 -2.707 -7.116 1.00 90.19 84 GLN A C 1
ATOM 642 O O . GLN A 1 84 ? -1.290 -1.930 -7.114 1.00 90.19 84 GLN A O 1
ATOM 647 N N . ALA A 1 85 ? -0.240 -3.722 -6.253 1.00 92.94 85 ALA A N 1
ATOM 648 C CA . ALA A 1 85 ? -1.256 -4.007 -5.244 1.00 92.94 85 ALA A CA 1
ATOM 649 C C . ALA A 1 85 ? -1.441 -2.841 -4.256 1.00 92.94 85 ALA A C 1
ATOM 651 O O . ALA A 1 85 ? -2.575 -2.505 -3.916 1.00 92.94 85 ALA A O 1
ATOM 652 N N . VAL A 1 86 ? -0.348 -2.191 -3.831 1.00 93.94 86 VAL A N 1
ATOM 653 C CA . VAL A 1 86 ? -0.404 -0.992 -2.978 1.00 93.94 86 VAL A CA 1
ATOM 654 C C . VAL A 1 86 ? -1.105 0.157 -3.706 1.00 93.94 86 VAL A C 1
ATOM 656 O O . VAL A 1 86 ? -2.028 0.737 -3.140 1.00 93.94 86 VAL A O 1
ATOM 659 N N . ARG A 1 87 ? -0.735 0.454 -4.962 1.00 91.75 87 ARG A N 1
ATOM 660 C CA . ARG A 1 87 ? -1.389 1.517 -5.755 1.00 91.75 87 ARG A CA 1
ATOM 661 C C . ARG A 1 87 ? -2.892 1.278 -5.884 1.00 91.75 87 ARG A C 1
ATOM 663 O O . ARG A 1 87 ? -3.681 2.151 -5.541 1.00 91.75 87 ARG A O 1
ATOM 670 N N . GLN A 1 88 ? -3.285 0.071 -6.289 1.00 91.44 88 GLN A N 1
ATOM 671 C CA . GLN A 1 88 ? -4.695 -0.299 -6.441 1.00 91.44 88 GLN A CA 1
ATOM 672 C C . GLN A 1 88 ? -5.466 -0.218 -5.121 1.00 91.44 88 GLN A C 1
ATOM 674 O O . GLN A 1 88 ? -6.624 0.184 -5.109 1.00 91.44 88 GLN A O 1
ATOM 679 N N . ALA A 1 89 ? -4.856 -0.584 -3.993 1.00 92.81 89 ALA A N 1
ATOM 680 C CA . ALA A 1 89 ? -5.500 -0.473 -2.684 1.00 92.81 89 ALA A CA 1
ATOM 681 C C . ALA A 1 89 ? -5.731 0.981 -2.237 1.00 92.81 89 ALA A C 1
ATOM 683 O O . ALA A 1 89 ? -6.634 1.229 -1.442 1.00 92.81 89 ALA A O 1
ATOM 684 N N . LEU A 1 90 ? -4.933 1.933 -2.728 1.00 91.62 90 LEU A N 1
ATOM 685 C CA . LEU A 1 90 ? -5.067 3.353 -2.393 1.00 91.62 90 LEU A CA 1
ATOM 686 C C . LEU A 1 90 ? -6.058 4.090 -3.302 1.00 91.62 90 LEU A C 1
ATOM 688 O O . LEU A 1 90 ? -6.653 5.073 -2.851 1.00 91.62 90 LEU A O 1
ATOM 692 N N . SER A 1 91 ? -6.225 3.634 -4.547 1.00 88.81 91 SER A N 1
ATOM 693 C CA . SER A 1 91 ? -7.057 4.286 -5.565 1.00 88.81 91 SER A CA 1
ATOM 694 C C . SER A 1 91 ? -8.445 3.669 -5.723 1.00 88.81 91 SER A C 1
ATOM 696 O O . SER A 1 91 ? -9.414 4.392 -5.946 1.00 88.81 91 SER A O 1
ATOM 698 N N . ASN A 1 92 ? -8.563 2.343 -5.635 1.00 88.44 92 ASN A N 1
ATOM 699 C CA . ASN A 1 92 ? -9.805 1.650 -5.964 1.00 88.44 92 ASN A CA 1
ATOM 700 C C . ASN A 1 92 ? -10.761 1.612 -4.771 1.00 88.44 92 ASN A C 1
ATOM 702 O O . ASN A 1 92 ? -10.348 1.548 -3.614 1.00 88.44 92 ASN A O 1
ATOM 706 N N . GLN A 1 93 ? -12.063 1.550 -5.060 1.00 87.38 93 GLN A N 1
ATOM 707 C CA . GLN A 1 93 ? -13.086 1.397 -4.024 1.00 87.38 93 GLN A CA 1
ATOM 708 C C . GLN A 1 93 ? -13.000 0.029 -3.321 1.00 87.38 93 GLN A C 1
ATOM 710 O O . GLN A 1 93 ? -13.286 -0.071 -2.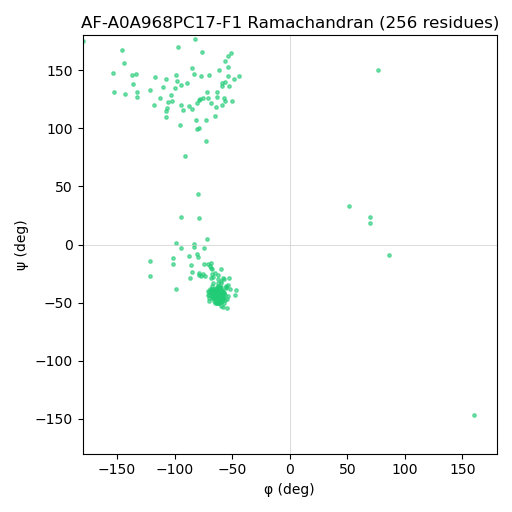129 1.00 87.38 93 GLN A O 1
ATOM 715 N N . LEU A 1 94 ? -12.600 -1.022 -4.046 1.00 89.31 94 LEU A N 1
ATOM 716 C CA . LEU A 1 94 ? -12.383 -2.366 -3.516 1.00 89.31 94 LEU A CA 1
ATOM 717 C C . LEU A 1 94 ? -11.185 -3.018 -4.205 1.00 89.31 94 LEU A C 1
ATOM 719 O O . LEU A 1 94 ? -11.144 -3.108 -5.431 1.00 89.31 94 LEU A O 1
ATOM 723 N N . THR A 1 95 ? -10.263 -3.548 -3.405 1.00 90.62 95 THR A N 1
ATOM 724 C CA . THR A 1 95 ? -9.101 -4.299 -3.891 1.00 90.62 95 THR A CA 1
ATOM 725 C C . THR A 1 95 ? -8.970 -5.588 -3.094 1.00 90.62 95 THR A C 1
ATOM 727 O O . THR A 1 95 ? -8.926 -5.568 -1.864 1.00 90.62 95 THR A O 1
ATOM 730 N N . VAL A 1 96 ? -8.900 -6.721 -3.796 1.00 91.62 96 VAL A N 1
ATOM 731 C CA . VAL A 1 96 ? -8.670 -8.039 -3.193 1.00 91.62 96 VAL A CA 1
ATOM 732 C C . VAL A 1 96 ? -7.255 -8.477 -3.532 1.00 91.62 96 VAL A C 1
ATOM 734 O O . VAL A 1 96 ? -6.929 -8.705 -4.692 1.00 91.62 96 VAL A O 1
ATOM 737 N N . ILE A 1 97 ? -6.413 -8.601 -2.508 1.00 92.50 97 ILE A N 1
ATOM 738 C CA . ILE A 1 97 ? -5.010 -8.988 -2.666 1.00 92.50 97 ILE A CA 1
ATOM 739 C C . ILE A 1 97 ? -4.842 -10.422 -2.177 1.00 92.50 97 ILE A C 1
ATOM 741 O O . ILE A 1 97 ? -5.022 -10.719 -0.994 1.00 92.50 97 ILE A O 1
ATOM 745 N N . THR A 1 98 ? -4.450 -11.314 -3.081 1.00 91.50 98 THR A N 1
ATOM 746 C CA . THR A 1 98 ? -4.155 -12.715 -2.772 1.00 91.50 98 THR A CA 1
ATOM 747 C C . THR A 1 98 ? -2.663 -12.982 -2.893 1.00 91.50 98 THR A C 1
ATOM 749 O O . THR A 1 98 ? -2.036 -12.575 -3.865 1.00 91.50 98 THR A O 1
ATOM 752 N N . GLY A 1 99 ? -2.087 -13.701 -1.929 1.00 87.69 99 GLY A N 1
ATOM 753 C CA . GLY A 1 99 ? -0.673 -14.069 -1.968 1.00 87.69 99 GLY A CA 1
ATOM 754 C C . GLY A 1 99 ? -0.397 -15.367 -1.204 1.00 87.69 99 GLY A C 1
ATOM 755 O O . GLY A 1 99 ? -0.843 -15.473 -0.051 1.00 87.69 99 GLY A O 1
ATOM 756 N N . PRO A 1 100 ? 0.335 -16.336 -1.788 1.00 88.88 100 PRO A N 1
ATOM 757 C CA . PRO A 1 100 ? 0.793 -17.542 -1.097 1.00 88.88 100 PRO A CA 1
ATOM 758 C C . PRO A 1 100 ? 1.523 -17.262 0.236 1.00 88.88 100 PRO A C 1
ATOM 760 O O . PRO A 1 100 ? 1.901 -16.123 0.544 1.00 88.88 100 PRO A O 1
ATOM 763 N N . PRO A 1 101 ? 1.710 -18.272 1.101 1.00 86.75 101 PRO A N 1
ATOM 764 C CA . PRO A 1 101 ? 2.574 -18.138 2.274 1.00 86.75 101 PRO A CA 1
ATOM 765 C C . PRO A 1 101 ? 3.967 -17.620 1.878 1.00 86.75 101 PRO A C 1
ATOM 767 O O . PRO A 1 101 ? 4.525 -18.046 0.875 1.00 86.75 101 PRO A O 1
ATOM 770 N N . GLY A 1 102 ? 4.512 -16.666 2.639 1.00 84.44 102 GLY A N 1
ATOM 771 C CA . GLY A 1 102 ? 5.843 -16.097 2.380 1.00 84.44 102 GLY A CA 1
ATOM 772 C C . GLY A 1 102 ? 5.915 -14.929 1.384 1.00 84.44 102 GLY A C 1
ATOM 773 O O . GLY A 1 102 ? 6.934 -14.254 1.353 1.00 84.44 102 GLY A O 1
ATOM 774 N N . THR A 1 103 ? 4.851 -14.582 0.648 1.00 85.31 103 THR A N 1
ATOM 775 C CA . THR A 1 103 ? 4.900 -13.516 -0.387 1.00 85.31 103 THR A CA 1
ATOM 776 C C . THR A 1 103 ? 4.831 -12.074 0.138 1.00 85.31 103 THR A C 1
ATOM 778 O O . THR A 1 103 ? 4.389 -11.163 -0.563 1.00 85.31 103 THR A O 1
ATOM 781 N N . GLY A 1 104 ? 5.197 -11.843 1.400 1.00 87.88 104 GLY A N 1
ATOM 782 C CA . GLY A 1 104 ? 5.286 -10.485 1.944 1.00 87.88 104 GLY A CA 1
ATOM 783 C C . GLY A 1 104 ? 3.949 -9.757 2.150 1.00 87.88 104 GLY A C 1
ATOM 784 O O . GLY A 1 104 ? 3.942 -8.536 2.224 1.00 87.88 104 GLY A O 1
ATOM 785 N N . LYS A 1 105 ? 2.810 -10.453 2.309 1.00 89.88 105 LYS A N 1
ATOM 786 C CA . LYS A 1 105 ? 1.488 -9.815 2.553 1.00 89.88 105 LYS A CA 1
ATOM 787 C C . LYS A 1 105 ? 1.515 -8.736 3.644 1.00 89.88 105 LYS A C 1
ATOM 789 O O . LYS A 1 105 ? 0.960 -7.661 3.465 1.00 89.88 105 LYS A O 1
ATOM 794 N N . SER A 1 106 ? 2.195 -8.998 4.761 1.00 88.00 106 SER A N 1
ATOM 795 C CA . SER A 1 106 ? 2.335 -8.015 5.842 1.00 88.00 106 SER A CA 1
ATOM 796 C C . SER A 1 106 ? 3.161 -6.789 5.440 1.00 88.00 106 SER A C 1
ATOM 798 O O . SER A 1 106 ? 2.948 -5.730 6.006 1.00 88.00 106 SER A O 1
ATOM 800 N N . GLN A 1 107 ? 4.099 -6.908 4.491 1.00 90.94 107 GLN A N 1
ATOM 801 C CA . GLN A 1 107 ? 4.819 -5.753 3.935 1.00 90.94 107 GLN A CA 1
ATOM 802 C C . GLN A 1 107 ? 3.879 -4.909 3.075 1.00 90.94 107 GLN A C 1
ATOM 804 O O . GLN A 1 107 ? 3.802 -3.709 3.291 1.00 90.94 107 GLN A O 1
ATOM 809 N N . VAL A 1 108 ? 3.091 -5.541 2.195 1.00 93.94 108 VAL A N 1
ATOM 810 C CA . VAL A 1 108 ? 2.073 -4.853 1.379 1.00 93.94 108 VAL A CA 1
ATOM 811 C C . VAL A 1 108 ? 1.096 -4.082 2.266 1.00 93.94 108 VAL A C 1
ATOM 813 O O . VAL A 1 108 ? 0.861 -2.900 2.045 1.00 93.94 108 VAL A O 1
ATOM 816 N N . VAL A 1 109 ? 0.581 -4.726 3.316 1.00 93.19 109 VAL A N 1
ATOM 817 C CA . VAL A 1 109 ? -0.323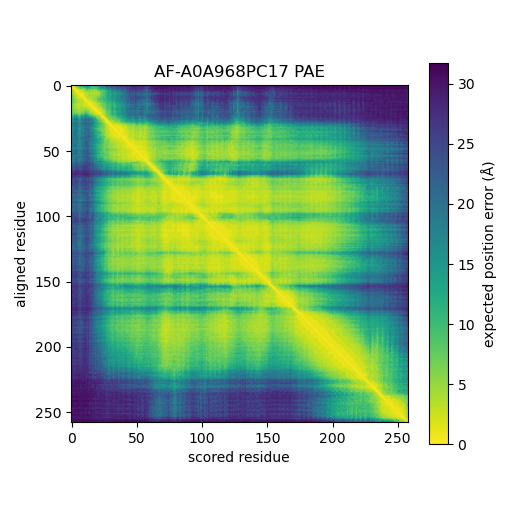 -4.097 4.288 1.00 93.19 109 VAL A CA 1
ATOM 818 C C . VAL A 1 109 ? 0.340 -2.902 4.985 1.00 93.19 109 VAL A C 1
ATOM 820 O O . VAL A 1 109 ? -0.260 -1.834 5.054 1.00 93.19 109 VAL A O 1
ATOM 823 N N . THR A 1 110 ? 1.585 -3.042 5.455 1.00 92.75 110 THR A N 1
ATOM 824 C CA . THR A 1 110 ? 2.348 -1.926 6.042 1.00 92.75 110 THR A CA 1
ATOM 825 C C . THR A 1 110 ? 2.512 -0.767 5.060 1.00 92.75 110 THR A C 1
ATOM 827 O O . THR A 1 110 ? 2.263 0.376 5.436 1.00 92.75 110 THR A O 1
ATOM 830 N N . SER A 1 111 ? 2.867 -1.046 3.805 1.00 93.75 111 SER A N 1
ATOM 831 C CA . SER A 1 111 ? 3.030 -0.014 2.780 1.00 93.75 111 SER A CA 1
ATOM 832 C C . SER A 1 111 ? 1.715 0.699 2.463 1.00 93.75 111 SER A C 1
ATOM 834 O O . SER A 1 111 ? 1.724 1.919 2.324 1.00 93.75 111 SER A O 1
ATOM 836 N N . ILE A 1 112 ? 0.582 -0.014 2.421 1.00 94.56 112 ILE A N 1
ATOM 837 C CA . ILE A 1 112 ? -0.747 0.604 2.265 1.00 94.56 112 ILE A CA 1
ATOM 838 C C . ILE A 1 112 ? -1.025 1.573 3.418 1.00 94.56 112 ILE A C 1
ATOM 840 O O . ILE A 1 112 ? -1.412 2.709 3.162 1.00 94.56 112 ILE A O 1
ATOM 844 N N . PHE A 1 113 ? -0.794 1.168 4.673 1.00 93.50 113 PHE A N 1
ATOM 845 C CA . PHE A 1 113 ? -1.039 2.037 5.832 1.00 93.50 113 PHE A CA 1
ATOM 846 C C . PHE A 1 113 ? -0.216 3.314 5.794 1.00 93.50 113 PHE A C 1
ATOM 848 O O . PHE A 1 113 ? -0.757 4.400 5.981 1.00 93.50 113 PHE A O 1
ATOM 855 N N . VAL A 1 114 ? 1.084 3.181 5.545 1.00 92.19 114 VAL A N 1
ATOM 856 C CA . VAL A 1 114 ? 1.999 4.322 5.529 1.00 92.19 114 VAL A CA 1
ATOM 857 C C . VAL A 1 114 ? 1.634 5.298 4.415 1.00 92.19 114 VAL A C 1
ATOM 859 O O . VAL A 1 114 ? 1.574 6.501 4.652 1.00 92.19 114 VAL A O 1
ATOM 862 N N . ASN A 1 115 ? 1.324 4.793 3.221 1.00 93.31 115 ASN A N 1
ATOM 863 C CA . ASN A 1 115 ? 0.928 5.642 2.102 1.00 93.31 115 ASN A CA 1
ATOM 864 C C . ASN A 1 115 ? -0.447 6.283 2.312 1.00 93.31 115 ASN A C 1
ATOM 866 O O . ASN A 1 115 ? -0.620 7.459 2.010 1.00 93.31 115 ASN A O 1
ATOM 870 N N . ALA A 1 116 ? -1.412 5.562 2.886 1.00 93.19 116 ALA A N 1
ATOM 871 C CA . ALA A 1 116 ? -2.707 6.136 3.236 1.00 93.19 116 ALA A CA 1
ATOM 872 C C . ALA A 1 116 ? -2.558 7.255 4.280 1.00 93.19 116 ALA A C 1
ATOM 874 O O . ALA A 1 116 ? -3.138 8.326 4.109 1.00 93.19 116 ALA A O 1
ATOM 875 N N . ALA A 1 117 ? -1.732 7.041 5.310 1.00 89.94 117 ALA A N 1
ATOM 876 C CA . ALA A 1 117 ? -1.421 8.054 6.314 1.00 89.94 117 ALA A CA 1
ATOM 877 C C . ALA A 1 117 ? -0.721 9.272 5.693 1.00 89.94 117 ALA A C 1
ATOM 879 O O . ALA A 1 117 ? -1.081 10.406 6.003 1.00 89.94 117 ALA A O 1
ATOM 880 N N . TRP A 1 118 ? 0.221 9.058 4.768 1.00 89.00 118 TRP A N 1
ATOM 881 C CA . TRP A 1 118 ? 0.852 10.154 4.032 1.00 89.00 118 TRP A CA 1
ATOM 882 C C . TRP A 1 118 ? -0.162 10.949 3.199 1.00 89.00 118 TRP A C 1
ATOM 884 O O . TRP A 1 118 ? -0.159 12.178 3.211 1.00 89.00 118 TRP A O 1
ATOM 894 N N . GLN A 1 119 ? -1.098 10.268 2.543 1.00 90.00 119 GLN A N 1
ATOM 895 C CA . GLN A 1 119 ? -2.187 10.905 1.800 1.00 90.00 119 GLN A CA 1
ATOM 896 C C . GLN A 1 119 ? -3.250 11.560 2.710 1.00 90.00 119 GLN A C 1
ATOM 898 O O . GLN A 1 119 ? -4.268 12.036 2.210 1.00 90.00 119 GLN A O 1
ATOM 903 N N . GLY A 1 120 ? -3.053 11.580 4.035 1.00 90.25 120 GLY A N 1
ATOM 904 C CA . GLY A 1 120 ? -3.990 12.167 4.995 1.00 90.25 120 GLY A CA 1
ATOM 905 C C . GLY A 1 120 ? -5.292 11.377 5.152 1.00 90.25 120 GLY A C 1
ATOM 906 O O . GLY A 1 120 ? -6.288 11.921 5.628 1.00 90.25 120 GLY A O 1
ATOM 907 N N . LYS A 1 121 ? -5.315 10.104 4.739 1.00 91.75 121 LYS A N 1
ATOM 908 C CA . LYS A 1 121 ? -6.487 9.230 4.846 1.00 91.75 121 LYS A CA 1
ATOM 909 C C . LYS A 1 121 ? -6.572 8.616 6.242 1.00 91.75 121 LYS A C 1
ATOM 911 O O . LYS A 1 121 ? -5.563 8.281 6.861 1.00 91.75 121 LYS A O 1
ATOM 916 N N . THR A 1 122 ? -7.796 8.399 6.716 1.00 91.62 122 THR A N 1
ATOM 917 C CA . THR A 1 122 ? -8.060 7.600 7.916 1.00 91.62 122 THR A CA 1
ATOM 918 C C . THR A 1 122 ? -8.238 6.136 7.529 1.00 91.62 122 THR A C 1
ATOM 920 O O . THR A 1 122 ? -8.853 5.820 6.511 1.00 91.62 122 THR A O 1
ATOM 923 N N . VAL A 1 123 ? -7.681 5.222 8.327 1.00 92.50 123 VAL A N 1
ATOM 924 C CA . VAL A 1 123 ? -7.715 3.788 8.016 1.00 92.50 123 VAL A CA 1
ATOM 925 C C . VAL A 1 123 ? -8.138 2.986 9.239 1.00 92.50 123 VAL A C 1
ATOM 927 O O . VAL A 1 123 ? -7.583 3.151 10.322 1.00 92.50 123 VAL A O 1
ATOM 930 N N . LEU A 1 124 ? -9.100 2.082 9.051 1.00 92.81 124 LEU A N 1
ATOM 931 C CA . LEU A 1 124 ? -9.473 1.068 10.033 1.00 92.81 124 LEU A CA 1
ATOM 932 C C . LEU A 1 124 ? -8.878 -0.278 9.618 1.00 92.81 124 LEU A C 1
ATOM 934 O O . LEU A 1 124 ? -9.165 -0.777 8.530 1.00 92.81 124 LEU A O 1
ATOM 938 N N . PHE A 1 125 ? -8.091 -0.890 10.503 1.00 91.94 125 PHE A N 1
ATOM 939 C CA . PHE A 1 125 ? -7.585 -2.244 10.305 1.00 91.94 125 PHE A CA 1
ATOM 940 C C . PHE A 1 125 ? -8.358 -3.254 11.147 1.00 91.94 125 PHE A C 1
ATOM 942 O O . PHE A 1 125 ? -8.463 -3.102 12.363 1.00 91.94 125 PHE A O 1
ATOM 949 N N . ALA A 1 126 ? -8.845 -4.319 10.514 1.00 91.19 126 ALA A N 1
ATOM 950 C CA . ALA A 1 126 ? -9.545 -5.402 11.188 1.00 91.19 126 ALA A CA 1
ATOM 951 C C . ALA A 1 126 ? -9.035 -6.767 10.714 1.00 91.19 126 ALA A C 1
ATOM 953 O O . ALA A 1 126 ? -8.659 -6.948 9.557 1.00 91.19 126 ALA A O 1
ATOM 954 N N . SER A 1 127 ? -9.033 -7.745 11.621 1.00 89.94 127 SER A N 1
ATOM 955 C CA . SER A 1 127 ? -8.673 -9.133 11.334 1.00 89.94 127 SER A CA 1
ATOM 956 C C . SER A 1 127 ? -9.363 -10.069 12.320 1.00 89.94 127 SER A C 1
ATOM 958 O O . SER A 1 127 ? -9.518 -9.736 13.493 1.00 89.94 127 SER A O 1
ATOM 960 N N . LYS A 1 128 ? -9.703 -11.281 11.868 1.00 87.12 128 LYS A N 1
ATOM 961 C CA . LYS A 1 128 ? -10.169 -12.365 12.750 1.00 87.12 128 LYS A CA 1
ATOM 962 C C . LYS A 1 128 ? -9.052 -12.890 13.668 1.00 87.12 128 LYS A C 1
ATOM 964 O O . LYS A 1 128 ? -9.328 -13.520 14.682 1.00 87.12 128 LYS A O 1
ATOM 969 N N . ASN A 1 129 ? -7.788 -12.650 13.312 1.00 87.25 129 ASN A N 1
ATOM 970 C CA . ASN A 1 129 ? -6.622 -13.073 14.081 1.00 87.25 129 ASN A CA 1
ATOM 971 C C . ASN A 1 129 ? -5.960 -11.864 14.755 1.00 87.25 129 ASN A C 1
ATOM 973 O O . ASN A 1 129 ? -5.304 -11.066 14.082 1.00 87.25 129 ASN A O 1
ATOM 977 N N . ASN A 1 130 ? -6.068 -11.776 16.085 1.00 86.81 130 ASN A N 1
ATOM 978 C CA . ASN A 1 130 ? -5.434 -10.716 16.874 1.00 86.81 130 ASN A CA 1
ATOM 979 C C . ASN A 1 130 ? -3.921 -10.629 16.649 1.00 86.81 130 ASN A C 1
ATOM 981 O O . ASN A 1 130 ? -3.402 -9.525 16.512 1.00 86.81 130 ASN A O 1
ATOM 985 N N . LYS A 1 131 ? -3.232 -11.765 16.477 1.00 88.00 131 LYS A N 1
ATOM 986 C CA . LYS A 1 131 ? -1.785 -11.773 16.236 1.00 88.00 131 LYS A CA 1
ATOM 987 C C . LYS A 1 131 ? -1.406 -11.059 14.938 1.00 88.00 131 LYS A C 1
ATOM 989 O O . LYS A 1 131 ? -0.347 -10.444 14.867 1.00 88.00 131 LYS A O 1
ATOM 994 N N . ALA A 1 132 ? -2.261 -11.126 13.915 1.00 86.69 132 ALA A N 1
ATOM 995 C CA . ALA A 1 132 ? -2.031 -10.408 12.665 1.00 86.69 132 ALA A CA 1
ATOM 996 C C . ALA A 1 132 ? -2.123 -8.889 12.866 1.00 86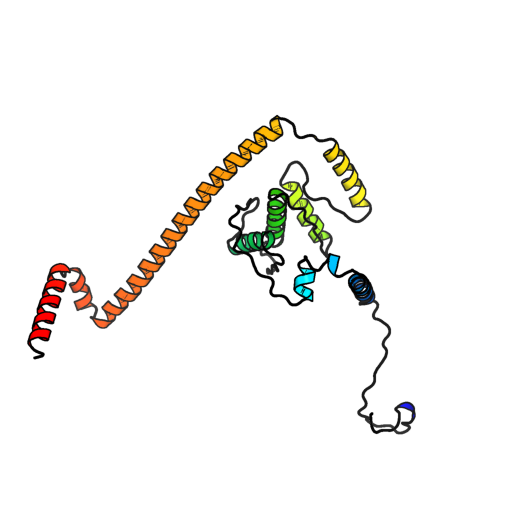.69 132 ALA A C 1
ATOM 998 O O . ALA A 1 132 ? -1.349 -8.154 12.257 1.00 86.69 132 ALA A O 1
ATOM 999 N N . VAL A 1 133 ? -3.027 -8.435 13.741 1.00 90.00 133 VAL A N 1
ATOM 1000 C CA . VAL A 1 133 ? -3.127 -7.018 14.099 1.00 90.00 133 VAL A CA 1
ATOM 1001 C C . VAL A 1 133 ? -1.881 -6.564 14.845 1.00 90.00 133 VAL A C 1
ATOM 1003 O O . VAL A 1 133 ? -1.261 -5.591 14.429 1.00 90.00 133 VAL A O 1
ATOM 1006 N N . ASP A 1 134 ? -1.451 -7.320 15.856 1.00 88.62 134 ASP A N 1
ATOM 1007 C CA . ASP A 1 134 ? -0.289 -6.959 16.675 1.00 88.62 134 ASP A CA 1
ATOM 1008 C C . ASP A 1 134 ? 1.010 -6.888 15.843 1.00 88.62 134 ASP A C 1
ATOM 1010 O O . ASP A 1 134 ? 1.855 -6.017 16.054 1.00 88.62 134 ASP A O 1
ATOM 1014 N N . VAL A 1 135 ? 1.179 -7.789 14.862 1.00 88.94 135 VAL A N 1
ATOM 1015 C CA . VAL A 1 135 ? 2.341 -7.787 13.951 1.00 88.94 135 VAL A CA 1
ATOM 1016 C C . VAL A 1 135 ? 2.376 -6.526 13.090 1.00 88.94 135 VAL A C 1
ATOM 1018 O O . VAL A 1 135 ? 3.440 -5.932 12.919 1.00 88.94 135 VAL A O 1
ATOM 1021 N N . VAL A 1 136 ? 1.234 -6.127 12.529 1.00 89.56 136 VAL A N 1
ATOM 1022 C CA . VAL A 1 136 ? 1.150 -4.935 11.676 1.00 89.56 136 VAL A CA 1
ATOM 1023 C C . VAL A 1 136 ? 1.314 -3.667 12.506 1.00 89.56 136 VAL A C 1
ATOM 1025 O O . VAL A 1 136 ? 2.082 -2.797 12.106 1.00 89.56 136 VAL A O 1
ATOM 1028 N N . GLU A 1 137 ? 0.662 -3.589 13.668 1.00 90.44 137 GLU A N 1
ATOM 1029 C CA . GLU A 1 137 ? 0.803 -2.484 14.620 1.00 90.44 137 GLU A CA 1
ATOM 1030 C C . GLU A 1 137 ? 2.271 -2.274 14.997 1.00 90.44 137 GLU A C 1
ATOM 1032 O O . GLU A 1 137 ? 2.807 -1.187 14.794 1.00 90.44 137 GLU A O 1
ATOM 1037 N N . THR A 1 138 ? 2.941 -3.330 15.475 1.00 90.31 138 THR A N 1
ATOM 1038 C CA . THR A 1 138 ? 4.353 -3.269 15.882 1.00 90.31 138 THR A CA 1
ATOM 1039 C C . THR A 1 138 ? 5.227 -2.805 14.725 1.00 90.31 138 THR A C 1
ATOM 1041 O O . THR A 1 138 ? 6.065 -1.923 14.889 1.00 90.31 138 THR A O 1
ATOM 1044 N N . ARG A 1 139 ? 5.015 -3.371 13.531 1.00 90.12 139 ARG A N 1
ATOM 1045 C CA . ARG A 1 139 ? 5.810 -3.038 12.349 1.00 90.12 139 ARG A CA 1
ATOM 1046 C C . ARG A 1 139 ? 5.639 -1.577 11.945 1.00 90.12 139 ARG A C 1
ATOM 1048 O O . ARG A 1 139 ? 6.642 -0.901 11.770 1.00 90.12 139 ARG A O 1
ATOM 1055 N N . VAL A 1 140 ? 4.407 -1.086 11.819 1.00 90.62 140 VAL A N 1
ATOM 1056 C CA . VAL A 1 140 ? 4.147 0.305 11.410 1.00 90.62 140 VAL A CA 1
ATOM 1057 C C . VAL A 1 140 ? 4.633 1.287 12.473 1.00 90.62 140 VAL A C 1
ATOM 1059 O O . VAL A 1 140 ? 5.332 2.237 12.141 1.00 90.62 140 VAL A O 1
ATOM 1062 N N . ASN A 1 141 ? 4.338 1.034 13.749 1.00 89.81 141 ASN A N 1
ATOM 1063 C CA . ASN A 1 141 ? 4.742 1.926 14.836 1.00 89.81 141 ASN A CA 1
ATOM 1064 C C . ASN A 1 141 ? 6.260 1.917 15.082 1.00 89.81 141 ASN A C 1
ATOM 1066 O O . ASN A 1 141 ? 6.771 2.861 15.669 1.00 89.81 141 ASN A O 1
ATOM 1070 N N . SER A 1 142 ? 6.988 0.900 14.601 1.00 90.19 142 SER A N 1
ATOM 1071 C CA . SER A 1 142 ? 8.458 0.864 14.640 1.00 90.19 142 SER A CA 1
ATOM 1072 C C . SER A 1 142 ? 9.148 1.690 13.545 1.00 90.19 142 SER A C 1
ATOM 1074 O O . SER A 1 142 ? 10.357 1.888 13.618 1.00 90.19 142 SER A O 1
ATOM 1076 N N . LEU A 1 143 ? 8.411 2.176 12.536 1.00 88.38 143 LEU A N 1
ATOM 1077 C CA . LEU A 1 143 ? 8.980 2.969 11.434 1.00 88.38 143 LEU A CA 1
ATOM 1078 C C . LEU A 1 143 ? 9.336 4.403 11.837 1.00 88.38 143 LEU A C 1
ATOM 1080 O O . LEU A 1 143 ? 10.063 5.079 11.114 1.00 88.38 143 LEU A O 1
ATOM 1084 N N . GLY A 1 144 ? 8.807 4.883 12.959 1.00 84.06 144 GLY A N 1
ATOM 1085 C CA . GLY A 1 144 ? 9.015 6.245 13.414 1.00 84.06 144 GLY A CA 1
ATOM 1086 C C . GLY A 1 144 ? 9.075 6.337 14.934 1.00 84.06 144 GLY A C 1
ATOM 1087 O O . GLY A 1 144 ? 8.698 5.405 15.639 1.00 84.06 144 GLY A O 1
ATOM 1088 N N . PRO A 1 145 ? 9.524 7.485 15.459 1.00 80.00 145 PRO A N 1
ATOM 1089 C CA . PRO A 1 145 ? 9.616 7.709 16.900 1.00 80.00 145 PRO A CA 1
ATOM 1090 C C . PRO A 1 145 ? 8.240 7.854 17.565 1.00 80.00 145 PRO A C 1
ATOM 1092 O O . PRO A 1 145 ? 8.130 7.780 18.786 1.00 80.00 145 PRO A O 1
ATOM 1095 N N . ARG A 1 146 ? 7.190 8.102 16.772 1.00 79.88 146 ARG A N 1
ATOM 1096 C CA . ARG A 1 146 ? 5.810 8.236 17.233 1.00 79.88 146 ARG A CA 1
ATOM 1097 C C . ARG A 1 146 ? 4.944 7.188 16.523 1.00 79.88 146 ARG A C 1
ATOM 1099 O O . ARG A 1 146 ? 5.045 7.077 15.301 1.00 79.88 146 ARG A O 1
ATOM 1106 N N . PRO A 1 147 ? 4.096 6.450 17.259 1.00 80.19 147 PRO A N 1
ATOM 1107 C CA . PRO A 1 147 ? 3.099 5.564 16.674 1.00 80.19 147 PRO A CA 1
ATOM 1108 C C . PRO A 1 147 ? 2.212 6.287 15.654 1.00 80.19 147 PRO A C 1
ATOM 1110 O O . PRO A 1 147 ? 1.986 7.489 15.740 1.00 80.19 147 PRO A O 1
ATOM 1113 N N . VAL A 1 148 ? 1.689 5.537 14.693 1.00 81.38 148 VAL A N 1
ATOM 1114 C CA . VAL A 1 148 ? 0.691 6.023 13.724 1.00 81.38 148 VAL A CA 1
ATOM 1115 C C . VAL A 1 148 ? -0.584 5.183 13.812 1.00 81.38 148 VAL A C 1
ATOM 1117 O O . VAL A 1 148 ? -1.677 5.674 13.543 1.00 81.38 148 VAL A O 1
ATOM 1120 N N . LEU A 1 149 ? -0.468 3.920 14.240 1.00 87.88 149 LEU A N 1
ATOM 1121 C CA . LEU A 1 149 ? -1.594 3.023 14.469 1.00 87.88 149 LEU A CA 1
ATOM 1122 C C . LEU A 1 149 ? -1.955 2.940 15.950 1.00 87.88 149 LEU A C 1
ATOM 1124 O O . LEU A 1 149 ? -1.095 2.736 16.808 1.00 87.88 149 LEU A O 1
ATOM 1128 N N . LEU A 1 150 ? -3.259 3.015 16.212 1.00 87.88 150 LEU A N 1
ATOM 1129 C CA . LEU A 1 150 ? -3.869 2.864 17.528 1.00 87.88 150 LEU A CA 1
ATOM 1130 C C . LEU A 1 150 ? -4.569 1.508 17.632 1.00 87.88 150 LEU A C 1
ATOM 1132 O O . LEU A 1 150 ? -5.477 1.211 16.852 1.00 87.88 150 LEU A O 1
ATOM 1136 N N . ARG A 1 151 ? -4.185 0.689 18.614 1.00 87.25 151 ARG A N 1
ATOM 1137 C CA . ARG A 1 151 ? -4.818 -0.610 18.863 1.00 87.25 151 ARG A CA 1
ATOM 1138 C C . ARG A 1 151 ? -6.022 -0.471 19.783 1.00 87.25 151 ARG A C 1
ATOM 1140 O O . ARG A 1 151 ? -5.903 -0.087 20.942 1.00 87.25 151 ARG A O 1
ATOM 1147 N N . LEU A 1 152 ? -7.184 -0.856 19.263 1.00 86.62 152 LEU A N 1
ATOM 1148 C CA . LEU A 1 152 ? -8.418 -1.016 20.031 1.00 86.62 152 LEU A CA 1
ATOM 1149 C C . LEU A 1 152 ? -8.624 -2.497 20.383 1.00 86.62 152 LEU A C 1
ATOM 1151 O O . LEU A 1 152 ? -8.282 -3.378 19.587 1.00 86.62 152 LEU A O 1
ATOM 1155 N N . GLY A 1 153 ? -9.196 -2.781 21.557 1.00 81.69 153 GLY A N 1
ATOM 1156 C CA . GLY A 1 153 ? -9.465 -4.153 21.986 1.00 81.69 153 GLY A CA 1
ATOM 1157 C C . GLY A 1 153 ? -9.672 -4.312 23.491 1.00 81.69 153 GLY A C 1
ATOM 1158 O O . GLY A 1 153 ? -10.222 -3.430 24.149 1.00 81.69 153 GLY A O 1
ATOM 1159 N N . ALA A 1 154 ? -9.249 -5.470 24.009 1.00 77.81 154 ALA A N 1
ATOM 1160 C CA . ALA A 1 154 ? -9.355 -5.847 25.417 1.00 77.81 154 ALA A CA 1
ATOM 1161 C C . ALA A 1 154 ? -8.748 -4.798 26.370 1.00 77.81 154 ALA A C 1
ATOM 1163 O O . ALA A 1 154 ? -7.935 -3.970 25.962 1.00 77.81 154 ALA A O 1
ATOM 1164 N N . SER A 1 155 ? -9.124 -4.876 27.650 1.00 72.88 155 SER A N 1
ATOM 1165 C CA . SER A 1 155 ? -8.730 -3.932 28.710 1.00 72.88 155 SER A CA 1
ATOM 1166 C C . SER A 1 155 ? -7.229 -3.596 28.721 1.00 72.88 155 SER A C 1
ATOM 1168 O O . SER A 1 155 ? -6.873 -2.429 28.850 1.00 72.88 155 SER A O 1
ATOM 1170 N N . GLU A 1 156 ? -6.351 -4.570 28.477 1.00 75.25 156 GLU A N 1
ATOM 1171 C CA . GLU A 1 156 ? -4.890 -4.381 28.440 1.00 75.25 156 GLU A CA 1
ATOM 1172 C C . GLU A 1 156 ? -4.405 -3.412 27.342 1.00 75.25 156 GLU A C 1
ATOM 1174 O O . GLU A 1 156 ? -3.341 -2.799 27.456 1.00 75.25 156 GLU A O 1
ATOM 1179 N N . TYR A 1 157 ? -5.164 -3.263 26.253 1.00 78.88 157 TYR A N 1
ATOM 1180 C CA . TYR A 1 157 ? -4.861 -2.309 25.183 1.00 78.88 157 TYR A CA 1
ATOM 1181 C C . TYR A 1 157 ? -5.403 -0.909 25.491 1.00 78.88 157 TYR A C 1
ATOM 1183 O O . TYR A 1 157 ? -4.864 0.075 24.990 1.00 78.88 157 TYR A O 1
ATOM 1191 N N . GLN A 1 158 ? -6.431 -0.800 26.339 1.00 81.50 158 GLN A N 1
ATOM 1192 C CA . GLN A 1 158 ? -7.063 0.480 26.669 1.00 81.50 158 GLN A CA 1
ATOM 1193 C C . GLN A 1 158 ? -6.127 1.385 27.472 1.00 81.50 158 GLN A C 1
ATOM 1195 O O . GLN A 1 158 ? -6.042 2.571 27.171 1.00 81.50 158 GLN A O 1
ATOM 1200 N N . THR A 1 159 ? -5.374 0.841 28.431 1.00 82.06 159 THR A N 1
ATOM 1201 C CA . THR A 1 159 ? -4.415 1.637 29.216 1.00 82.06 159 THR A CA 1
ATOM 1202 C C . THR A 1 159 ? -3.335 2.251 28.325 1.00 82.06 159 THR A C 1
ATOM 1204 O O . THR A 1 159 ? -3.139 3.464 28.345 1.00 82.06 159 THR A O 1
ATOM 1207 N N . ARG A 1 160 ? -2.711 1.438 27.457 1.00 80.50 160 ARG A N 1
ATOM 1208 C CA . ARG A 1 160 ? -1.698 1.905 26.492 1.00 80.50 160 ARG A CA 1
ATOM 1209 C C . ARG A 1 160 ? -2.253 2.946 25.523 1.00 80.50 160 ARG A C 1
ATOM 1211 O O . ARG A 1 160 ? -1.573 3.914 25.198 1.00 80.50 160 ARG A O 1
ATOM 1218 N N . LEU A 1 161 ? -3.494 2.758 25.073 1.00 85.31 161 LEU A N 1
ATOM 1219 C CA . LEU A 1 161 ? -4.180 3.719 24.215 1.00 85.31 161 LEU A CA 1
ATOM 1220 C C . LEU A 1 161 ? -4.357 5.071 24.914 1.00 85.31 161 LEU A C 1
ATOM 1222 O O . LEU A 1 161 ? -4.087 6.101 24.304 1.00 85.31 161 LEU A O 1
ATOM 1226 N N . VAL A 1 162 ? -4.804 5.076 26.172 1.00 85.94 162 VAL A N 1
ATOM 1227 C CA . VAL A 1 162 ? -5.026 6.311 26.939 1.00 85.94 162 VAL A CA 1
ATOM 1228 C C . VAL A 1 162 ? -3.715 7.056 27.162 1.00 85.94 162 VAL A C 1
ATOM 1230 O O . VAL A 1 162 ? -3.645 8.244 26.854 1.00 85.94 162 VAL A O 1
ATOM 1233 N N . GLU A 1 163 ? -2.671 6.369 27.632 1.00 84.06 163 GLU A N 1
ATOM 1234 C CA . GLU A 1 163 ? -1.334 6.956 27.808 1.00 84.06 163 GLU A CA 1
ATOM 1235 C C . GLU A 1 163 ? -0.845 7.609 26.514 1.00 84.06 163 GLU A C 1
ATOM 1237 O O . GLU A 1 163 ? -0.363 8.746 26.503 1.00 84.06 163 GLU A O 1
ATOM 1242 N N . TYR A 1 164 ? -1.043 6.912 25.399 1.00 83.44 164 TYR A N 1
ATOM 1243 C CA . TYR A 1 164 ? -0.614 7.402 24.109 1.00 83.44 164 TYR A CA 1
ATOM 1244 C C . TYR A 1 164 ? -1.434 8.604 23.618 1.00 83.44 164 TYR A C 1
ATOM 1246 O O . TYR A 1 164 ? -0.848 9.593 23.177 1.00 83.44 164 TYR A O 1
ATOM 1254 N N . LEU A 1 165 ? -2.764 8.583 23.750 1.00 86.88 165 LEU A N 1
ATOM 1255 C CA . LEU A 1 165 ? -3.619 9.720 23.390 1.00 86.88 165 LEU A CA 1
ATOM 1256 C C . LEU A 1 165 ? -3.284 10.970 24.208 1.00 86.88 165 LEU A C 1
ATOM 1258 O O . LEU A 1 165 ? -3.217 12.060 23.646 1.00 86.88 165 LEU A O 1
ATOM 1262 N N . VAL A 1 166 ? -3.021 10.819 25.508 1.00 88.00 166 VAL A N 1
ATOM 1263 C CA . VAL A 1 166 ? -2.581 11.933 26.360 1.00 88.00 166 VAL A CA 1
ATOM 1264 C C . VAL A 1 166 ? -1.252 12.498 25.857 1.00 88.00 166 VAL A C 1
ATOM 1266 O O . VAL A 1 166 ? -1.124 13.713 25.719 1.00 88.00 166 VAL A O 1
ATOM 1269 N N . SER A 1 167 ? -0.289 11.636 25.511 1.00 84.69 167 SER A N 1
ATOM 1270 C CA . SER A 1 167 ? 0.997 12.081 24.959 1.00 84.69 167 SER A CA 1
ATOM 1271 C C . SER A 1 167 ? 0.851 12.814 23.619 1.00 84.69 167 SER A C 1
ATOM 1273 O O . SER A 1 167 ? 1.516 13.823 23.398 1.00 84.69 167 SER A O 1
ATOM 1275 N N . LEU A 1 168 ? -0.053 12.351 22.748 1.00 84.06 168 LEU A N 1
ATOM 1276 C CA . LEU A 1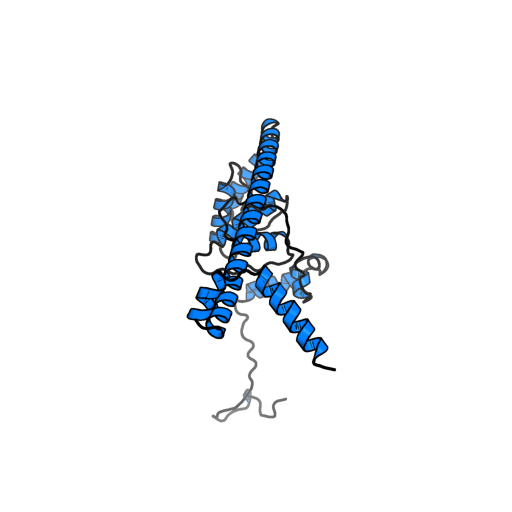 168 ? -0.333 12.969 21.453 1.00 84.06 168 LEU A CA 1
ATOM 1277 C C . LEU A 1 168 ? -0.990 14.338 21.601 1.00 84.06 168 LEU A C 1
ATOM 1279 O O . LEU A 1 168 ? -0.598 15.271 20.912 1.00 84.06 168 LEU A O 1
ATOM 1283 N N . LEU A 1 169 ? -1.976 14.458 22.492 1.00 85.56 169 LEU A N 1
ATOM 1284 C CA . LEU A 1 169 ? -2.679 15.718 22.740 1.00 85.56 169 LEU A CA 1
ATOM 1285 C C . LEU A 1 169 ? -1.780 16.757 23.422 1.00 85.56 169 LEU A C 1
ATOM 1287 O O . LEU A 1 169 ? -1.979 17.954 23.232 1.00 85.56 169 LEU A O 1
ATOM 1291 N N . ALA A 1 170 ? -0.796 16.307 24.204 1.00 85.88 170 ALA A N 1
ATOM 1292 C CA . ALA A 1 170 ? 0.205 17.174 24.817 1.00 85.88 170 ALA A CA 1
ATOM 1293 C C . ALA A 1 170 ? 1.316 17.595 23.839 1.00 85.88 170 ALA A C 1
ATOM 1295 O O . ALA A 1 170 ? 1.958 18.626 24.043 1.00 85.88 170 ALA A O 1
ATOM 1296 N N . ALA A 1 171 ? 1.566 16.807 22.792 1.00 81.75 171 ALA A N 1
ATOM 1297 C CA . ALA A 1 171 ? 2.597 17.092 21.808 1.00 81.75 171 ALA A CA 1
ATOM 1298 C C . ALA A 1 171 ? 2.111 18.121 20.778 1.00 81.75 171 ALA A C 1
ATOM 1300 O O . ALA A 1 171 ? 1.162 17.888 20.034 1.00 81.75 171 ALA A O 1
ATOM 1301 N N . THR A 1 172 ? 2.821 19.241 20.668 1.00 81.88 172 THR A N 1
ATOM 1302 C CA . THR A 1 172 ? 2.663 20.195 19.567 1.00 81.88 172 THR A CA 1
ATOM 1303 C C . THR A 1 172 ? 3.864 20.105 18.635 1.00 81.88 172 THR A C 1
ATOM 1305 O O . THR A 1 172 ? 4.994 19.878 19.069 1.00 81.88 172 THR A O 1
ATOM 1308 N N . ALA A 1 173 ? 3.624 20.231 17.329 1.00 83.62 173 ALA A N 1
ATOM 1309 C CA . ALA A 1 173 ? 4.707 20.280 16.355 1.00 83.62 173 ALA A CA 1
ATOM 1310 C C . ALA A 1 173 ? 5.488 21.589 16.534 1.00 83.62 173 ALA A C 1
ATOM 1312 O O . ALA A 1 173 ? 4.918 22.680 16.456 1.00 83.62 173 ALA A O 1
ATOM 1313 N N . THR A 1 174 ? 6.788 21.476 16.790 1.00 89.00 174 THR A N 1
ATOM 1314 C CA . THR A 1 174 ? 7.689 22.622 16.953 1.00 89.00 174 THR A CA 1
ATOM 1315 C C . THR A 1 174 ? 8.030 23.242 15.597 1.00 89.00 174 THR A C 1
ATOM 1317 O O . THR A 1 174 ? 7.806 22.632 14.552 1.00 89.00 174 THR A O 1
ATOM 1320 N N . SER A 1 175 ? 8.587 24.454 15.568 1.00 90.50 175 SER A N 1
ATOM 1321 C CA . SER A 1 175 ? 9.067 25.056 14.313 1.00 90.50 175 SER A CA 1
ATOM 1322 C C . SER A 1 175 ? 10.149 24.207 13.632 1.00 90.50 175 SER A C 1
ATOM 1324 O O . SER A 1 175 ? 10.131 24.080 12.412 1.00 90.50 175 SER A O 1
ATOM 1326 N N . ASP A 1 176 ? 11.031 23.577 14.415 1.00 91.12 176 ASP A N 1
ATOM 1327 C CA . ASP A 1 176 ? 12.062 22.650 13.926 1.00 91.12 176 ASP A CA 1
ATOM 1328 C C . ASP A 1 176 ? 11.441 21.411 13.255 1.00 91.12 176 ASP A C 1
ATOM 1330 O O . ASP A 1 176 ? 11.860 21.024 12.167 1.00 91.12 176 ASP A O 1
ATOM 1334 N N . ASP A 1 177 ? 10.370 20.845 13.828 1.00 89.25 177 ASP A N 1
ATOM 1335 C CA . ASP A 1 177 ? 9.645 19.723 13.207 1.00 89.25 177 ASP A CA 1
ATOM 1336 C C . ASP A 1 177 ? 9.088 20.096 11.821 1.00 89.25 177 ASP A C 1
ATOM 1338 O O . ASP A 1 177 ? 9.130 19.291 10.888 1.00 89.25 177 ASP A O 1
ATOM 1342 N N . HIS A 1 178 ? 8.576 21.322 11.669 1.00 90.62 178 HIS A N 1
ATOM 1343 C CA . HIS A 1 178 ? 8.029 21.798 10.397 1.00 90.62 178 HIS A CA 1
ATOM 1344 C C . HIS A 1 178 ? 9.119 22.027 9.346 1.00 90.62 178 HIS A C 1
ATOM 1346 O O . HIS A 1 178 ? 8.907 21.694 8.180 1.00 90.62 178 HIS A O 1
ATOM 1352 N N . GLU A 1 179 ? 10.265 22.591 9.733 1.00 94.31 179 GLU A N 1
ATOM 1353 C CA . GLU A 1 179 ? 11.412 22.772 8.834 1.00 94.31 179 GLU A CA 1
ATOM 1354 C C . GLU A 1 179 ? 11.952 21.415 8.367 1.00 94.31 179 GLU A C 1
ATOM 1356 O O . GLU A 1 179 ? 11.996 21.164 7.163 1.00 94.31 179 GLU A O 1
ATOM 1361 N N . ARG A 1 180 ? 12.203 20.478 9.292 1.00 92.25 180 ARG A N 1
ATOM 1362 C CA . ARG A 1 180 ? 12.634 19.110 8.948 1.00 92.25 180 ARG A CA 1
ATOM 1363 C C . ARG A 1 180 ? 11.644 18.398 8.035 1.00 92.25 180 ARG A C 1
ATOM 1365 O O . ARG A 1 180 ? 12.040 17.728 7.086 1.00 92.25 180 ARG A O 1
ATOM 1372 N N . TYR A 1 181 ? 10.342 18.546 8.288 1.00 90.00 181 TYR A N 1
ATOM 1373 C CA . TYR A 1 181 ? 9.318 17.973 7.414 1.00 90.00 181 TYR A CA 1
ATOM 1374 C C . TYR A 1 181 ? 9.399 18.534 5.987 1.00 90.00 181 TYR A C 1
ATOM 1376 O O . TYR A 1 181 ? 9.306 17.769 5.025 1.00 90.00 181 TYR A O 1
ATOM 1384 N N . LYS A 1 182 ? 9.597 19.851 5.825 1.00 93.69 182 LYS A N 1
ATOM 1385 C CA . LYS A 1 182 ? 9.781 20.466 4.499 1.00 93.69 182 LYS A CA 1
ATOM 1386 C C . LYS A 1 182 ? 11.040 19.941 3.812 1.00 93.69 182 LYS A C 1
ATOM 1388 O O . LYS A 1 182 ? 10.969 19.617 2.628 1.00 93.69 182 LYS A O 1
ATOM 1393 N N . GLU A 1 183 ? 12.151 19.839 4.539 1.00 95.06 183 GLU A N 1
ATOM 1394 C CA . GLU A 1 183 ? 13.423 19.321 4.023 1.00 95.06 183 GLU A CA 1
ATOM 1395 C C . GLU A 1 183 ? 13.276 17.882 3.521 1.00 95.06 183 GLU A C 1
ATOM 1397 O O . GLU A 1 183 ? 13.541 17.613 2.349 1.00 95.06 183 GLU A O 1
ATOM 1402 N N . PHE A 1 184 ? 12.749 16.976 4.352 1.00 91.62 184 PHE A N 1
ATOM 1403 C CA . PHE A 1 184 ? 12.528 15.582 3.957 1.00 91.62 184 PHE A CA 1
ATOM 1404 C C . PHE A 1 184 ? 11.550 15.454 2.791 1.00 91.62 184 PHE A C 1
ATOM 1406 O O . PHE A 1 184 ? 11.735 14.614 1.910 1.00 91.62 184 PHE A O 1
ATOM 1413 N N . ARG A 1 185 ? 10.517 16.302 2.740 1.00 90.06 185 ARG A N 1
ATOM 1414 C CA . ARG A 1 185 ? 9.579 16.318 1.614 1.00 90.06 185 ARG A CA 1
ATOM 1415 C C . ARG A 1 185 ? 10.261 16.750 0.313 1.00 90.06 185 ARG A C 1
ATOM 1417 O O . ARG A 1 185 ? 9.984 16.163 -0.732 1.00 90.06 185 ARG A O 1
ATOM 1424 N N . ALA A 1 186 ? 11.138 17.750 0.366 1.00 93.06 186 ALA A N 1
ATOM 1425 C CA . ALA A 1 186 ? 11.901 18.209 -0.792 1.00 93.06 186 ALA A CA 1
ATOM 1426 C C . ALA A 1 186 ? 12.920 17.155 -1.257 1.00 93.06 186 ALA A C 1
ATOM 1428 O O . ALA A 1 186 ? 13.030 16.884 -2.454 1.00 93.06 186 ALA A O 1
ATOM 1429 N N . GLU A 1 187 ? 13.622 16.516 -0.319 1.00 92.75 187 GLU A N 1
ATOM 1430 C CA . GLU A 1 187 ? 14.552 15.427 -0.617 1.00 92.75 187 GLU A CA 1
ATOM 1431 C C . GLU A 1 187 ? 13.833 14.232 -1.252 1.00 92.75 187 GLU A C 1
ATOM 1433 O O . GLU A 1 187 ? 14.271 13.726 -2.288 1.00 92.75 187 GLU A O 1
ATOM 1438 N N . HIS A 1 188 ? 12.686 13.831 -0.694 1.00 90.25 188 HIS A N 1
ATOM 1439 C CA . HIS A 1 188 ? 11.868 12.767 -1.264 1.00 90.25 188 HIS A CA 1
ATOM 1440 C C . HIS A 1 188 ? 11.454 13.084 -2.705 1.00 90.25 188 HIS A C 1
ATOM 1442 O O . HIS A 1 188 ? 11.596 12.233 -3.579 1.00 90.25 188 HIS A O 1
ATOM 1448 N N . ALA A 1 189 ? 10.977 14.304 -2.978 1.00 89.94 189 ALA A N 1
ATOM 1449 C CA . ALA A 1 189 ? 10.588 14.706 -4.331 1.00 89.94 189 ALA A CA 1
ATOM 1450 C C . ALA A 1 189 ? 11.755 14.578 -5.330 1.00 89.94 189 ALA A C 1
ATOM 1452 O O . ALA A 1 189 ? 11.572 14.090 -6.444 1.00 89.94 189 ALA A O 1
ATOM 1453 N N . LYS A 1 190 ? 12.975 14.938 -4.913 1.00 92.81 190 LYS A N 1
ATOM 1454 C CA . LYS A 1 190 ? 14.184 14.783 -5.735 1.00 92.81 190 LYS A CA 1
ATOM 1455 C C . LYS A 1 190 ? 14.532 13.313 -5.991 1.00 92.81 190 LYS A C 1
ATOM 1457 O O . LYS A 1 190 ? 14.884 12.949 -7.112 1.00 92.81 190 LYS A O 1
ATOM 1462 N N . LEU A 1 191 ? 14.472 12.471 -4.958 1.00 91.00 191 LEU A N 1
ATOM 1463 C CA . LEU A 1 191 ? 14.751 11.036 -5.079 1.00 91.00 191 LEU A CA 1
ATOM 1464 C C . LEU A 1 191 ? 13.727 10.335 -5.969 1.00 91.00 191 LEU A C 1
ATOM 1466 O O . LEU A 1 191 ? 14.098 9.501 -6.791 1.00 91.00 191 LEU A O 1
ATOM 1470 N N . GLN A 1 192 ? 12.462 10.719 -5.845 1.00 88.25 192 GLN A N 1
ATOM 1471 C CA . GLN A 1 192 ? 11.392 10.221 -6.688 1.00 88.25 192 GLN A CA 1
ATOM 1472 C C . GLN A 1 192 ? 11.626 10.568 -8.160 1.00 88.25 192 GLN A C 1
ATOM 1474 O O . GLN A 1 192 ? 11.585 9.667 -8.992 1.00 88.25 192 GLN A O 1
ATOM 1479 N N . GLN A 1 193 ? 11.937 11.829 -8.479 1.00 90.25 193 GLN A N 1
ATOM 1480 C CA . GLN A 1 193 ? 12.230 12.231 -9.857 1.00 90.25 193 GLN A CA 1
ATOM 1481 C C . GLN A 1 193 ? 13.372 11.387 -10.445 1.00 90.25 193 GLN A C 1
ATOM 1483 O O . GLN A 1 193 ? 13.278 10.876 -11.558 1.00 90.25 193 GLN A O 1
ATOM 1488 N N . ARG A 1 194 ? 14.436 11.166 -9.666 1.00 92.06 194 ARG A N 1
ATOM 1489 C CA . ARG A 1 194 ? 15.550 10.311 -10.090 1.00 92.06 194 ARG A CA 1
ATOM 1490 C C . ARG A 1 194 ? 15.129 8.853 -10.307 1.00 92.06 194 ARG A C 1
ATOM 1492 O O . ARG A 1 194 ? 15.659 8.198 -11.202 1.00 92.06 194 ARG A O 1
ATOM 1499 N N . SER A 1 195 ? 14.214 8.331 -9.491 1.00 87.94 195 SER A N 1
ATOM 1500 C CA . SER A 1 195 ? 13.658 6.985 -9.675 1.00 87.94 195 SER A CA 1
ATOM 1501 C C . SER A 1 195 ? 12.867 6.884 -10.978 1.00 87.94 195 SER A C 1
ATOM 1503 O O . SER A 1 195 ? 13.041 5.921 -11.715 1.00 87.94 195 SER A O 1
ATOM 1505 N N . GLU A 1 196 ? 12.048 7.889 -11.289 1.00 87.75 196 GLU A N 1
ATOM 1506 C CA . GLU A 1 196 ? 11.264 7.947 -12.528 1.00 87.75 196 GLU A CA 1
ATOM 1507 C C . GLU A 1 196 ? 12.171 8.013 -13.768 1.00 87.75 196 GLU A C 1
ATOM 1509 O O . GLU A 1 196 ? 11.941 7.301 -14.746 1.00 87.75 196 GLU A O 1
ATOM 1514 N N . GLU A 1 197 ? 13.252 8.798 -13.712 1.00 92.38 197 GLU A N 1
ATOM 1515 C CA . GLU A 1 197 ? 14.269 8.856 -14.770 1.00 92.38 197 GLU A CA 1
ATOM 1516 C C . GLU A 1 197 ? 14.960 7.496 -14.983 1.00 92.38 197 GLU A C 1
ATOM 1518 O O . GLU A 1 197 ? 15.177 7.065 -16.119 1.00 92.38 197 GLU A O 1
ATOM 1523 N N . LEU A 1 198 ? 15.302 6.795 -13.897 1.00 90.88 198 LEU A N 1
ATOM 1524 C CA . LEU A 1 198 ? 15.902 5.460 -13.964 1.00 90.88 198 LEU A CA 1
ATOM 1525 C C . LEU A 1 198 ? 14.932 4.422 -14.535 1.00 90.88 198 LEU A C 1
ATOM 1527 O O . LEU A 1 198 ? 15.340 3.622 -15.380 1.00 90.88 198 LEU A O 1
ATOM 1531 N N . ASP A 1 199 ? 13.665 4.455 -14.124 1.00 86.88 199 ASP A N 1
ATOM 1532 C CA . ASP A 1 199 ? 12.625 3.568 -14.645 1.00 86.88 199 ASP A CA 1
ATOM 1533 C C . ASP A 1 199 ? 12.403 3.801 -16.147 1.00 86.88 199 ASP A C 1
ATOM 1535 O O . ASP A 1 199 ? 12.329 2.839 -16.915 1.00 86.88 199 ASP A O 1
ATOM 1539 N N . ALA A 1 200 ? 12.374 5.059 -16.598 1.00 90.25 200 ALA A N 1
ATOM 1540 C CA . ALA A 1 200 ? 12.257 5.397 -18.016 1.00 90.25 200 ALA A CA 1
ATOM 1541 C C . ALA A 1 200 ? 13.440 4.856 -18.837 1.00 90.25 200 ALA A C 1
ATOM 1543 O O . ALA A 1 200 ? 13.244 4.230 -19.882 1.00 90.25 200 ALA A O 1
ATOM 1544 N N . ASN A 1 201 ? 14.666 5.026 -18.335 1.00 94.62 201 ASN A N 1
ATOM 1545 C CA . ASN A 1 201 ? 15.865 4.487 -18.976 1.00 94.62 201 ASN A CA 1
ATOM 1546 C C . ASN A 1 201 ? 15.844 2.955 -19.032 1.00 94.62 201 ASN A C 1
ATOM 1548 O O . ASN A 1 201 ? 16.184 2.366 -20.059 1.00 94.62 201 ASN A O 1
ATOM 1552 N N . PHE A 1 202 ? 15.417 2.299 -17.952 1.00 91.19 202 PHE A N 1
ATOM 1553 C CA . PHE A 1 202 ? 15.285 0.847 -17.917 1.00 91.19 202 PHE A CA 1
ATOM 1554 C C . PHE A 1 202 ? 14.282 0.346 -18.965 1.00 91.19 202 PHE A C 1
ATOM 1556 O O . PHE A 1 202 ? 14.589 -0.585 -19.710 1.00 91.19 202 PHE A O 1
ATOM 1563 N N . GLN A 1 203 ? 13.118 0.993 -19.084 1.00 89.88 203 GLN A N 1
ATOM 1564 C CA . GLN A 1 203 ? 12.121 0.645 -20.102 1.00 89.88 203 GLN A CA 1
ATOM 1565 C C . GLN A 1 203 ? 12.657 0.827 -21.527 1.00 89.88 203 GLN A C 1
ATOM 1567 O O . GLN A 1 203 ? 12.432 -0.038 -22.373 1.00 89.88 203 GLN A O 1
ATOM 1572 N N . ALA A 1 204 ? 13.421 1.892 -21.787 1.00 94.62 204 ALA A N 1
ATOM 1573 C CA . ALA A 1 204 ? 14.058 2.102 -23.086 1.00 94.62 204 ALA A CA 1
ATOM 1574 C C . ALA A 1 204 ? 15.048 0.974 -23.434 1.00 94.62 204 ALA A C 1
ATOM 1576 O O . ALA A 1 204 ? 15.056 0.477 -24.559 1.00 94.62 204 ALA A O 1
ATOM 1577 N N . VAL A 1 205 ? 15.839 0.508 -22.462 1.00 95.44 205 VAL A N 1
ATOM 1578 C CA . VAL A 1 205 ? 16.751 -0.634 -22.656 1.00 95.44 205 VAL A CA 1
ATOM 1579 C C . VAL A 1 205 ? 15.980 -1.925 -22.942 1.00 95.44 205 VAL A C 1
ATOM 1581 O O . VAL A 1 205 ? 16.371 -2.686 -23.827 1.00 95.44 205 VAL A O 1
ATOM 1584 N N . VAL A 1 206 ? 14.874 -2.176 -22.234 1.00 93.81 206 VAL A N 1
ATOM 1585 C CA . VAL A 1 206 ? 14.014 -3.345 -22.487 1.00 93.81 206 VAL A CA 1
ATOM 1586 C C . VAL A 1 206 ? 13.414 -3.297 -23.896 1.00 93.81 20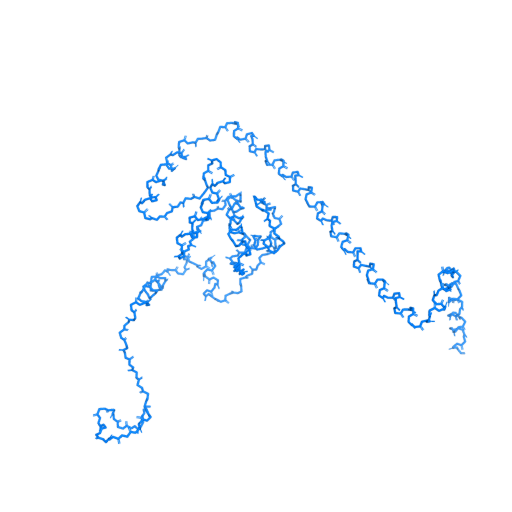6 VAL A C 1
ATOM 1588 O O . VAL A 1 206 ? 13.403 -4.318 -24.581 1.00 93.81 206 VAL A O 1
ATOM 1591 N N . GLN A 1 207 ? 12.960 -2.128 -24.355 1.00 94.44 207 GLN A N 1
ATOM 1592 C CA . GLN A 1 207 ? 12.442 -1.954 -25.716 1.00 94.44 207 GLN A CA 1
ATOM 1593 C C . GLN A 1 207 ? 13.511 -2.231 -26.772 1.00 94.44 207 GLN A C 1
ATOM 1595 O O . GLN A 1 207 ? 13.281 -3.052 -27.657 1.00 94.44 207 GLN A O 1
ATOM 1600 N N . LEU A 1 208 ? 14.697 -1.633 -26.630 1.00 95.50 208 LEU A N 1
ATOM 1601 C CA . LEU A 1 208 ? 15.820 -1.878 -27.537 1.00 95.50 208 LEU A CA 1
ATOM 1602 C C . LEU A 1 208 ? 16.196 -3.359 -27.587 1.00 95.50 208 LEU A C 1
ATOM 1604 O O . LEU A 1 208 ? 16.422 -3.900 -28.665 1.00 95.50 208 LEU A O 1
ATOM 1608 N N . ARG A 1 209 ? 16.226 -4.040 -26.435 1.00 95.88 209 ARG A N 1
ATOM 1609 C CA . ARG A 1 209 ? 16.477 -5.483 -26.387 1.00 95.88 209 ARG A CA 1
ATOM 1610 C C . ARG A 1 209 ? 15.437 -6.261 -27.197 1.00 95.88 209 ARG A C 1
ATOM 1612 O O . ARG A 1 209 ? 15.819 -7.088 -28.016 1.00 95.88 209 ARG A O 1
ATOM 1619 N N . ASN A 1 210 ? 14.150 -5.978 -27.003 1.00 94.56 210 ASN A N 1
ATOM 1620 C CA . ASN A 1 210 ? 13.079 -6.654 -27.739 1.00 94.56 210 ASN A CA 1
ATOM 1621 C C . ASN A 1 210 ? 13.167 -6.390 -29.254 1.00 94.56 210 ASN A C 1
ATOM 1623 O O . ASN A 1 210 ? 12.868 -7.277 -30.052 1.00 94.56 210 ASN A O 1
ATOM 1627 N N . GLU A 1 211 ? 13.584 -5.187 -29.661 1.00 95.88 211 GLU A N 1
ATOM 1628 C CA . GLU A 1 211 ? 13.822 -4.855 -31.070 1.00 95.88 211 GLU A CA 1
ATOM 1629 C C . GLU A 1 211 ? 14.997 -5.639 -31.660 1.00 95.88 211 GLU A C 1
ATOM 1631 O O . GLU A 1 211 ? 14.878 -6.160 -32.771 1.00 95.88 211 GLU A O 1
ATOM 1636 N N . VAL A 1 212 ? 16.109 -5.759 -30.924 1.00 95.94 212 VAL A N 1
ATOM 1637 C CA . VAL A 1 212 ? 17.246 -6.595 -31.336 1.00 95.94 212 VAL A CA 1
ATOM 1638 C C . VAL A 1 212 ? 16.803 -8.048 -31.485 1.00 95.94 212 VAL A C 1
ATOM 1640 O O . VAL A 1 212 ? 17.015 -8.620 -32.552 1.00 95.94 212 VAL A O 1
ATOM 1643 N N . ASP A 1 213 ? 16.111 -8.607 -30.490 1.00 95.00 213 ASP A N 1
ATOM 1644 C CA . ASP A 1 213 ? 15.619 -9.990 -30.524 1.00 95.00 213 ASP A CA 1
ATOM 1645 C C . ASP A 1 213 ? 14.707 -10.230 -31.752 1.00 95.00 213 ASP A C 1
ATOM 1647 O O . ASP A 1 213 ? 14.833 -11.235 -32.457 1.00 95.00 213 ASP A O 1
ATOM 1651 N N . ALA A 1 214 ? 13.821 -9.279 -32.075 1.00 94.81 214 ALA A N 1
ATOM 1652 C CA . ALA A 1 214 ? 12.943 -9.363 -33.245 1.00 94.81 214 ALA A CA 1
ATOM 1653 C C . ALA A 1 214 ? 13.704 -9.252 -34.580 1.00 94.81 214 ALA A C 1
ATOM 1655 O O . ALA A 1 214 ? 13.374 -9.936 -35.555 1.00 94.81 214 ALA A O 1
ATOM 1656 N N . LEU A 1 215 ? 14.719 -8.386 -34.657 1.00 93.56 215 LEU A N 1
ATOM 1657 C CA . LEU A 1 215 ? 15.574 -8.267 -35.838 1.00 93.56 215 LEU A CA 1
ATOM 1658 C C . LEU A 1 215 ? 16.418 -9.526 -36.044 1.00 93.56 215 LEU A C 1
ATOM 1660 O O . LEU A 1 215 ? 16.520 -9.992 -37.177 1.00 93.56 215 LEU A O 1
ATOM 1664 N N . GLU A 1 216 ? 16.970 -10.105 -34.978 1.00 91.44 216 GLU A N 1
ATOM 1665 C CA . GLU A 1 216 ? 17.725 -11.357 -35.037 1.00 91.44 216 GLU A CA 1
ATOM 1666 C C . GLU A 1 216 ? 16.865 -12.510 -35.564 1.00 91.44 216 GLU A C 1
ATOM 1668 O O . GLU A 1 216 ? 17.295 -13.221 -36.473 1.00 91.44 216 GLU A O 1
ATOM 1673 N N . GLN A 1 217 ? 15.619 -12.640 -35.095 1.00 92.25 217 GLN A N 1
ATOM 1674 C CA . GLN A 1 217 ? 14.677 -13.638 -35.618 1.00 92.25 217 GLN A CA 1
ATOM 1675 C C . GLN A 1 217 ? 14.408 -13.461 -37.119 1.00 92.25 217 GLN A C 1
ATOM 1677 O O . GLN A 1 217 ? 14.435 -14.432 -37.877 1.00 92.25 217 GLN A O 1
ATOM 1682 N N . ARG A 1 218 ? 14.196 -12.219 -37.575 1.00 90.88 218 ARG A N 1
ATOM 1683 C CA . ARG A 1 218 ? 13.991 -11.918 -39.003 1.00 90.88 218 ARG A CA 1
ATOM 1684 C C . ARG A 1 218 ? 15.230 -12.231 -39.836 1.00 90.88 218 ARG A C 1
ATOM 1686 O O . ARG A 1 218 ? 15.111 -12.740 -40.947 1.00 90.88 218 ARG A O 1
ATOM 1693 N N . VAL A 1 219 ? 16.413 -11.913 -39.318 1.00 88.38 219 VAL A N 1
ATOM 1694 C CA . VAL A 1 219 ? 17.686 -12.200 -39.984 1.00 88.38 219 VAL A CA 1
ATOM 1695 C C . VAL A 1 219 ? 17.908 -13.705 -40.111 1.00 88.38 219 VAL A C 1
ATOM 1697 O O . VAL A 1 219 ? 18.343 -14.162 -41.167 1.00 88.38 219 VAL A O 1
ATOM 1700 N N . GLU A 1 220 ? 17.580 -14.479 -39.078 1.00 87.19 220 GLU A N 1
ATOM 1701 C CA . GLU A 1 220 ? 17.719 -15.934 -39.117 1.00 87.19 220 GLU A CA 1
ATOM 1702 C C . GLU A 1 220 ? 16.775 -16.571 -40.143 1.00 87.19 220 GLU A C 1
ATOM 1704 O O . GLU A 1 220 ? 17.190 -17.456 -40.890 1.00 87.19 220 GLU A O 1
ATOM 1709 N N . GLN A 1 221 ? 15.550 -16.058 -40.272 1.00 87.25 221 GLN A N 1
ATOM 1710 C CA . GLN A 1 221 ? 14.629 -16.488 -41.324 1.00 87.25 221 GLN A CA 1
ATOM 1711 C C . GLN A 1 221 ? 15.209 -16.233 -42.726 1.00 87.25 221 GLN A C 1
ATOM 1713 O O . GLN A 1 221 ? 15.258 -17.138 -43.556 1.00 87.25 221 GLN A O 1
ATOM 1718 N N . VAL A 1 222 ? 15.763 -15.039 -42.967 1.00 85.56 222 VAL A N 1
ATOM 1719 C CA . VAL A 1 222 ? 16.430 -14.714 -44.242 1.00 85.56 222 VAL A CA 1
ATOM 1720 C C . VAL A 1 222 ? 17.651 -15.609 -44.493 1.00 85.56 222 VAL A C 1
ATOM 1722 O O . VAL A 1 222 ? 17.893 -16.015 -45.630 1.00 85.56 222 VAL A O 1
ATOM 1725 N N . ARG A 1 223 ? 18.428 -15.946 -43.455 1.00 83.81 223 ARG A N 1
ATOM 1726 C CA . ARG A 1 223 ? 19.561 -16.879 -43.571 1.00 83.81 223 ARG A CA 1
ATOM 1727 C C . ARG A 1 223 ? 19.099 -18.268 -44.018 1.00 83.81 223 ARG A C 1
ATOM 1729 O O . ARG A 1 223 ? 19.782 -18.873 -44.846 1.00 83.81 223 ARG A O 1
ATOM 1736 N N . GLN A 1 224 ? 17.989 -18.768 -43.476 1.00 85.88 224 GLN A N 1
ATOM 1737 C CA . GLN A 1 224 ? 17.428 -20.065 -43.864 1.00 85.88 224 GLN A CA 1
ATOM 1738 C C . GLN A 1 224 ? 16.959 -20.055 -45.323 1.00 85.88 224 GLN A C 1
ATOM 1740 O O . GLN A 1 224 ? 17.316 -20.964 -46.070 1.00 85.88 224 GLN A O 1
ATOM 1745 N N . ASP A 1 225 ? 16.265 -18.997 -45.748 1.00 86.12 225 ASP A N 1
ATOM 1746 C CA . ASP A 1 225 ? 15.736 -18.874 -47.112 1.00 86.12 225 ASP A CA 1
ATOM 1747 C C . ASP A 1 225 ? 16.843 -18.711 -48.172 1.00 86.12 225 ASP A C 1
ATOM 1749 O O . ASP A 1 225 ? 16.770 -19.289 -49.255 1.00 86.12 225 ASP A O 1
ATOM 1753 N N . MET A 1 226 ? 17.889 -17.927 -47.878 1.00 82.88 226 MET A N 1
ATOM 1754 C CA . MET A 1 226 ? 18.983 -17.649 -48.823 1.00 82.88 226 MET A CA 1
ATOM 1755 C C . MET A 1 226 ? 20.096 -18.709 -48.817 1.00 82.88 226 MET A C 1
ATOM 1757 O O . MET A 1 226 ? 20.910 -18.753 -49.743 1.00 82.88 226 MET A O 1
ATOM 1761 N N . GLY A 1 227 ? 20.174 -19.532 -47.769 1.00 81.25 227 GLY A N 1
ATOM 1762 C CA . GLY A 1 227 ? 21.293 -20.436 -47.514 1.00 81.25 227 GLY A CA 1
ATOM 1763 C C . GLY A 1 227 ? 22.539 -19.726 -46.959 1.00 81.25 227 GLY A C 1
ATOM 1764 O O . GLY A 1 227 ? 22.823 -18.558 -47.241 1.00 81.25 227 GLY A O 1
ATOM 1765 N N . ALA A 1 228 ? 23.330 -20.452 -46.159 1.00 79.69 228 ALA A N 1
ATOM 1766 C CA . ALA A 1 228 ? 24.427 -19.879 -45.369 1.00 79.69 228 ALA A CA 1
ATOM 1767 C C . ALA A 1 228 ? 25.519 -19.184 -46.208 1.00 79.69 228 ALA A C 1
ATOM 1769 O O . ALA A 1 228 ? 26.054 -18.152 -45.794 1.00 79.69 228 ALA A O 1
ATOM 1770 N N . GLU A 1 229 ? 25.842 -19.717 -47.390 1.00 78.38 229 GLU A N 1
ATOM 1771 C CA . GLU A 1 229 ? 26.915 -19.188 -48.239 1.00 78.38 229 GLU A CA 1
ATOM 1772 C C . GLU A 1 229 ? 26.536 -17.830 -48.852 1.00 78.38 229 GLU A C 1
ATOM 1774 O O . GLU A 1 229 ? 27.288 -16.858 -48.724 1.00 78.38 229 GLU A O 1
ATOM 1779 N N . VAL A 1 230 ? 25.340 -17.724 -49.443 1.00 79.31 230 VAL A N 1
ATOM 1780 C CA . VAL A 1 230 ? 24.832 -16.474 -50.036 1.00 79.31 230 VAL A CA 1
ATOM 1781 C C . VAL A 1 230 ? 24.602 -15.429 -48.948 1.00 79.31 230 VAL A C 1
ATOM 1783 O O . VAL A 1 230 ? 25.012 -14.275 -49.101 1.00 79.31 230 VAL A O 1
ATOM 1786 N N . PHE A 1 231 ? 24.036 -15.839 -47.809 1.00 80.38 231 PHE A N 1
ATOM 1787 C CA . PHE A 1 231 ? 23.838 -14.957 -46.665 1.00 80.38 231 PHE A CA 1
ATOM 1788 C C . PHE A 1 231 ? 25.169 -14.385 -46.143 1.00 80.38 231 PHE A C 1
ATOM 1790 O O . PHE A 1 231 ? 25.259 -13.188 -45.876 1.00 80.38 231 PHE A O 1
ATOM 1797 N N . SER A 1 232 ? 26.241 -15.183 -46.071 1.00 79.25 232 SER A N 1
ATOM 1798 C CA . SER A 1 232 ? 27.560 -14.693 -45.634 1.00 79.25 232 SER A CA 1
ATOM 1799 C C . SER A 1 232 ? 28.142 -13.622 -46.569 1.00 79.25 232 SER A C 1
ATOM 1801 O O . SER A 1 232 ? 28.700 -12.625 -46.106 1.00 79.25 232 SER A O 1
ATOM 1803 N N . ARG A 1 233 ? 27.945 -13.781 -47.885 1.00 80.62 233 ARG A N 1
ATOM 1804 C CA . ARG A 1 233 ? 28.379 -12.815 -48.905 1.00 80.62 233 ARG A CA 1
ATOM 1805 C C . ARG A 1 233 ? 27.515 -11.558 -48.916 1.00 80.62 233 ARG A C 1
ATOM 1807 O O . ARG A 1 233 ? 28.021 -10.492 -49.256 1.00 80.62 233 ARG A O 1
ATOM 1814 N N . SER A 1 234 ? 26.253 -11.655 -48.486 1.00 74.44 234 SER A N 1
ATOM 1815 C CA . SER A 1 234 ? 25.327 -10.517 -48.426 1.00 74.44 234 SER A CA 1
ATOM 1816 C C . SER A 1 234 ? 25.833 -9.360 -47.557 1.00 74.44 234 SER A C 1
ATOM 1818 O O . SER A 1 234 ? 25.570 -8.200 -47.864 1.00 74.44 234 SER A O 1
ATOM 1820 N N . ARG A 1 235 ? 26.648 -9.651 -46.533 1.00 73.81 235 ARG A N 1
ATOM 1821 C CA . ARG A 1 235 ? 27.226 -8.642 -45.632 1.00 73.81 235 ARG A CA 1
ATOM 1822 C C . ARG A 1 235 ? 28.199 -7.684 -46.333 1.00 73.81 235 ARG A C 1
ATOM 1824 O O . ARG A 1 235 ? 28.400 -6.574 -45.854 1.00 73.81 235 ARG A O 1
ATOM 1831 N N . ALA A 1 236 ? 28.794 -8.114 -47.446 1.00 77.69 236 ALA A N 1
ATOM 1832 C CA . ALA A 1 236 ? 29.703 -7.318 -48.270 1.00 77.69 236 ALA A CA 1
ATOM 1833 C C . ALA A 1 236 ? 28.992 -6.618 -49.444 1.00 77.69 236 ALA A C 1
ATOM 1835 O O . ALA A 1 236 ? 29.632 -5.893 -50.206 1.00 77.69 236 ALA A O 1
ATOM 1836 N N . ILE A 1 237 ? 27.683 -6.842 -49.617 1.00 75.25 237 ILE A N 1
ATOM 1837 C CA . ILE A 1 237 ? 26.917 -6.222 -50.694 1.00 75.25 237 ILE A CA 1
ATOM 1838 C C . ILE A 1 237 ? 26.595 -4.777 -50.314 1.00 75.25 237 ILE A C 1
ATOM 1840 O O . ILE A 1 237 ? 25.985 -4.496 -49.283 1.00 75.25 237 ILE A O 1
ATOM 1844 N N . ASP A 1 238 ? 26.975 -3.853 -51.191 1.00 79.25 238 ASP A N 1
ATOM 1845 C CA . ASP A 1 238 ? 26.594 -2.449 -51.097 1.00 79.25 238 ASP A CA 1
ATOM 1846 C C . ASP A 1 238 ? 25.072 -2.315 -51.266 1.00 79.25 238 ASP A C 1
ATOM 1848 O O . ASP A 1 238 ? 24.518 -2.531 -52.351 1.00 79.25 238 ASP A O 1
ATOM 1852 N N . GLN A 1 239 ? 24.391 -1.958 -50.176 1.00 76.12 239 GLN A N 1
ATOM 1853 C CA . GLN A 1 239 ? 22.937 -1.803 -50.145 1.00 76.12 239 GLN A CA 1
ATOM 1854 C C . GLN A 1 239 ? 22.437 -0.740 -51.134 1.00 76.12 239 GLN A C 1
ATOM 1856 O O . GLN A 1 239 ? 21.337 -0.880 -51.671 1.00 76.12 239 GLN A O 1
ATOM 1861 N N . GLY A 1 240 ? 23.231 0.303 -51.400 1.00 77.88 240 GLY A N 1
ATOM 1862 C CA . GLY A 1 240 ? 22.894 1.357 -52.354 1.00 77.88 240 GLY A CA 1
ATOM 1863 C C . GLY A 1 240 ? 22.878 0.831 -53.786 1.00 77.88 240 GLY A C 1
ATOM 1864 O O . GLY A 1 240 ? 21.902 1.039 -54.511 1.00 77.88 240 GLY A O 1
ATOM 1865 N N . LYS A 1 241 ? 23.910 0.067 -54.165 1.00 79.06 241 LYS A N 1
ATOM 1866 C CA . LYS A 1 241 ? 23.981 -0.591 -55.481 1.00 79.06 241 LYS A CA 1
ATOM 1867 C C . LYS A 1 241 ? 22.889 -1.640 -55.660 1.00 79.06 241 LYS A C 1
ATOM 1869 O O . LYS A 1 241 ? 22.278 -1.695 -56.723 1.00 79.06 241 LYS A O 1
ATOM 1874 N N . MET A 1 242 ? 22.604 -2.425 -54.619 1.00 77.69 242 MET A N 1
ATOM 1875 C CA . MET A 1 242 ? 21.498 -3.387 -54.617 1.00 77.69 242 MET A CA 1
ATOM 1876 C C . MET A 1 242 ? 20.163 -2.691 -54.883 1.00 77.69 242 MET A C 1
ATOM 1878 O O . MET A 1 242 ? 19.496 -3.041 -55.848 1.00 77.69 242 MET A O 1
ATOM 1882 N N . ARG A 1 243 ? 19.813 -1.648 -54.113 1.00 79.50 243 ARG A N 1
ATOM 1883 C CA . ARG A 1 243 ? 18.558 -0.894 -54.305 1.00 79.50 243 ARG A CA 1
ATOM 1884 C C . ARG A 1 243 ? 18.449 -0.274 -55.695 1.00 79.50 243 ARG A C 1
ATOM 1886 O O . ARG A 1 243 ? 17.371 -0.303 -56.288 1.00 79.50 243 ARG A O 1
ATOM 1893 N N . GLN A 1 244 ? 19.540 0.281 -56.224 1.00 80.38 244 GLN A N 1
ATOM 1894 C CA . GLN A 1 244 ? 19.561 0.811 -57.590 1.00 80.38 244 GLN A CA 1
ATOM 1895 C C . GLN A 1 244 ? 19.314 -0.288 -58.626 1.00 80.38 244 GLN A C 1
ATOM 1897 O O . GLN A 1 244 ? 18.483 -0.099 -59.512 1.00 80.38 244 GLN A O 1
ATOM 1902 N N . ALA A 1 245 ? 19.968 -1.443 -58.484 1.00 80.62 245 ALA A N 1
ATOM 1903 C CA . ALA A 1 245 ? 19.755 -2.591 -59.358 1.00 80.62 245 ALA A CA 1
ATOM 1904 C C . ALA A 1 245 ? 18.309 -3.109 -59.277 1.00 80.62 245 ALA A C 1
ATOM 1906 O O . ALA A 1 245 ? 17.695 -3.332 -60.317 1.00 80.62 245 ALA A O 1
ATOM 1907 N N . THR A 1 246 ? 17.724 -3.219 -58.077 1.00 84.06 246 THR A N 1
ATOM 1908 C CA . THR A 1 246 ? 16.320 -3.636 -57.907 1.00 84.06 246 THR A CA 1
ATOM 1909 C C . THR A 1 246 ? 15.357 -2.631 -58.536 1.00 84.06 246 THR A C 1
ATOM 1911 O O . THR A 1 246 ? 14.412 -3.028 -59.205 1.00 84.06 246 THR A O 1
ATOM 1914 N N . THR A 1 247 ? 15.615 -1.328 -58.386 1.00 86.69 247 THR A N 1
ATOM 1915 C CA . THR A 1 247 ? 14.784 -0.271 -58.989 1.00 86.69 247 THR A CA 1
ATOM 1916 C C . THR A 1 247 ? 14.863 -0.301 -60.517 1.00 86.69 247 THR A C 1
ATOM 1918 O O . THR A 1 247 ? 13.851 -0.142 -61.198 1.00 86.69 247 THR A O 1
ATOM 1921 N N . HIS A 1 248 ? 16.059 -0.524 -61.071 1.00 84.12 248 HIS A N 1
ATOM 1922 C CA . HIS A 1 248 ? 16.245 -0.697 -62.511 1.00 84.12 248 HIS A CA 1
ATOM 1923 C C . HIS A 1 248 ? 15.546 -1.951 -63.036 1.00 84.12 248 HIS A C 1
ATOM 1925 O O . HIS A 1 248 ? 14.888 -1.884 -64.070 1.00 84.12 248 HIS A O 1
ATOM 1931 N N . PHE A 1 249 ? 15.655 -3.068 -62.317 1.00 85.38 249 PHE A N 1
ATOM 1932 C CA . PHE A 1 249 ? 14.990 -4.317 -62.667 1.00 85.38 249 PHE A CA 1
ATOM 1933 C C . PHE A 1 249 ? 13.463 -4.187 -62.612 1.00 85.38 249 PHE A C 1
ATOM 1935 O O . PHE A 1 249 ? 12.791 -4.595 -63.552 1.00 85.38 249 PHE A O 1
ATOM 1942 N N . GLN A 1 250 ? 12.921 -3.536 -61.576 1.00 86.94 250 GLN A N 1
ATOM 1943 C CA . GLN A 1 250 ? 11.486 -3.269 -61.467 1.00 86.94 250 GLN A CA 1
ATOM 1944 C C . GLN A 1 250 ? 10.986 -2.418 -62.638 1.00 86.94 250 GLN A C 1
ATOM 1946 O O . GLN A 1 250 ? 10.026 -2.799 -63.294 1.00 86.94 250 GLN A O 1
ATOM 1951 N N . ARG A 1 251 ? 11.689 -1.326 -62.982 1.00 85.00 251 ARG A N 1
ATOM 1952 C CA . ARG A 1 251 ? 11.347 -0.520 -64.167 1.00 85.00 251 ARG A CA 1
ATOM 1953 C C . ARG A 1 251 ? 11.391 -1.323 -65.463 1.00 85.00 251 ARG A C 1
ATOM 1955 O O . ARG A 1 251 ? 10.560 -1.095 -66.332 1.00 85.00 251 ARG A O 1
ATOM 1962 N N . ALA A 1 252 ? 12.363 -2.221 -65.610 1.00 83.69 252 ALA A N 1
ATOM 1963 C CA . ALA A 1 252 ? 12.472 -3.065 -66.794 1.00 83.69 252 ALA A CA 1
ATOM 1964 C C . ALA A 1 252 ? 11.313 -4.073 -66.885 1.00 83.69 252 ALA A C 1
ATOM 1966 O O . ALA A 1 252 ? 10.787 -4.279 -67.974 1.00 83.69 252 ALA A O 1
ATOM 1967 N N . ILE A 1 253 ? 10.875 -4.648 -65.757 1.00 85.94 253 ILE A N 1
ATOM 1968 C CA . ILE A 1 253 ? 9.663 -5.479 -65.694 1.00 85.94 253 ILE A CA 1
ATOM 1969 C C . ILE A 1 253 ? 8.435 -4.651 -66.069 1.00 85.94 253 ILE A C 1
ATOM 1971 O O . ILE A 1 253 ? 7.689 -5.048 -66.960 1.00 85.94 253 ILE A O 1
ATOM 1975 N N . ASP A 1 254 ? 8.248 -3.480 -65.459 1.00 86.19 254 ASP A N 1
ATOM 1976 C CA . ASP A 1 254 ? 7.083 -2.626 -65.716 1.00 86.19 254 ASP A CA 1
ATOM 1977 C C . ASP A 1 254 ? 6.997 -2.213 -67.202 1.00 86.19 254 ASP A C 1
ATOM 1979 O O . ASP A 1 254 ? 5.909 -2.109 -67.762 1.00 86.19 254 ASP A O 1
ATOM 1983 N N . GLN A 1 255 ? 8.145 -2.037 -67.868 1.00 81.81 255 GLN A N 1
ATOM 1984 C CA . GLN A 1 255 ? 8.234 -1.752 -69.306 1.00 81.81 255 GLN A CA 1
ATOM 1985 C C . GLN A 1 255 ? 8.019 -2.980 -70.203 1.00 81.81 255 GLN A C 1
ATOM 1987 O O . GLN A 1 255 ? 7.597 -2.822 -71.344 1.00 81.81 255 GLN A O 1
ATOM 1992 N N . ALA A 1 256 ? 8.311 -4.184 -69.712 1.00 72.50 256 ALA A N 1
ATOM 1993 C CA . ALA A 1 256 ? 8.112 -5.440 -70.435 1.00 72.50 256 ALA A CA 1
ATOM 1994 C C . ALA A 1 256 ? 6.698 -6.027 -70.260 1.00 72.50 256 ALA A C 1
ATOM 1996 O O . ALA A 1 256 ? 6.353 -6.984 -70.947 1.00 72.50 256 ALA A O 1
ATOM 1997 N N . THR A 1 257 ? 5.887 -5.476 -69.347 1.00 58.47 257 THR A N 1
ATOM 1998 C CA . THR A 1 257 ? 4.519 -5.948 -69.054 1.00 58.47 257 THR A CA 1
ATOM 1999 C C . THR A 1 257 ? 3.433 -5.182 -69.837 1.00 58.47 257 THR A C 1
ATOM 2001 O O . THR A 1 257 ? 2.278 -5.151 -69.416 1.00 58.47 257 THR A O 1
ATOM 2004 N N . PHE A 1 258 ? 3.790 -4.574 -70.975 1.00 50.56 258 PHE A N 1
ATOM 2005 C CA . PHE A 1 258 ? 2.862 -3.975 -71.945 1.00 50.56 258 PHE A CA 1
ATOM 2006 C C . PHE A 1 258 ? 2.815 -4.779 -73.245 1.00 50.56 258 PHE A C 1
ATOM 2008 O O . PHE A 1 258 ? 3.896 -5.193 -73.719 1.00 50.56 258 PHE A O 1
#